Protein AF-A0A8X8YIZ3-F1 (afdb_monomer)

Sequence (180 aa):
MSHIETCFKSIYRDIRGDIMVRDVTYSLNEMFDYYVAQREARKPPQQPRDGDDEDDNQGRSENDDVEHFDILKWWSENSRYPVLSEMARDILAIPISSVASKSAFSLGGRILYPYRSSLAPCVFEALVCASDWLKIIDLERKYNEDMFEELGNIGLEEYQSALATVGVQDADPLCRNKDD

Mean predicted aligned error: 18.67 Å

Radius of gyration: 29.56 Å; Cα contacts (8 Å, |Δi|>4): 42; chains: 1; bounding box: 89×60×71 Å

Secondary structure (DSSP, 8-state):
-HHHHHHHHHHH-HHHHHHHHHHHHHHHHHHHHHHHHHHHHHSPP-------------------TT----HHHHHHH-TTSHHHHHHHHHHHTS---HHHHHHHHHHHHHHHHHHTTTS-HHHHHHHHHHHHHHHHHHHHHHHHHHHHHHHHHHHHHHHHHHHHHS------S-------

Organism: Salvia splendens (NCBI:txid180675)

Foldseek 3Di:
DVVQLVVLCVPVNNPVSVVVVVVVVVVVVVLLVVLVVVVVVPDDDDDDDDDDDDDDDPPPPPDDDPDDDDPLVVLVPPPVCPSVSVVCNVVVPDPPDPVVVVVLVVVCVVVCPPPVVPDDPVVVVVVSVVVVVVVVVVVVVVVVVVVVVVVVVVVVVVVVVVCVVPPPDDPDPPDDDDDD

Structure (mmCIF, N/CA/C/O backbone):
data_AF-A0A8X8YIZ3-F1
#
_entry.id   AF-A0A8X8YIZ3-F1
#
loop_
_atom_site.group_PDB
_atom_site.id
_atom_site.type_symbol
_atom_site.label_atom_id
_atom_site.label_alt_id
_atom_site.label_comp_id
_atom_site.label_asym_id
_atom_site.label_entity_id
_atom_site.label_seq_id
_atom_site.pdbx_PDB_ins_code
_atom_site.Cartn_x
_atom_site.Cartn_y
_atom_site.Cartn_z
_atom_site.occupancy
_atom_site.B_iso_or_equiv
_atom_site.auth_seq_id
_atom_site.auth_comp_id
_atom_site.auth_asym_id
_atom_site.auth_atom_id
_atom_site.pdbx_PDB_model_num
ATOM 1 N N . MET A 1 1 ? 8.428 -10.920 -13.724 1.00 56.88 1 MET A N 1
ATOM 2 C CA . MET A 1 1 ? 7.051 -11.434 -13.909 1.00 56.88 1 MET A CA 1
ATOM 3 C C . MET A 1 1 ? 6.880 -12.889 -13.462 1.00 56.88 1 MET A C 1
ATOM 5 O O . MET A 1 1 ? 5.892 -13.154 -12.794 1.00 56.88 1 MET A O 1
ATOM 9 N N . SER A 1 2 ? 7.839 -13.804 -13.690 1.00 73.88 2 SER A N 1
ATOM 10 C CA . SER A 1 2 ? 7.666 -15.244 -13.379 1.00 73.88 2 SER A CA 1
ATOM 11 C C . SER A 1 2 ? 7.345 -15.585 -11.914 1.00 73.88 2 SER A C 1
ATOM 13 O O . SER A 1 2 ? 6.571 -16.503 -11.656 1.00 73.88 2 SER A O 1
ATOM 15 N N . HIS A 1 3 ? 7.902 -14.860 -10.939 1.00 74.62 3 HIS A N 1
ATOM 16 C CA . HIS A 1 3 ? 7.677 -15.166 -9.520 1.00 74.62 3 HIS A CA 1
ATOM 17 C C . HIS A 1 3 ? 6.239 -14.897 -9.059 1.00 74.62 3 HIS A C 1
ATOM 19 O O . HIS A 1 3 ? 5.689 -15.696 -8.308 1.00 74.62 3 HIS A O 1
ATOM 25 N N . ILE A 1 4 ? 5.612 -13.815 -9.530 1.00 73.06 4 ILE A N 1
ATOM 26 C CA . ILE A 1 4 ? 4.228 -13.472 -9.163 1.00 73.06 4 ILE A CA 1
ATOM 27 C C . ILE A 1 4 ? 3.272 -14.511 -9.752 1.00 73.06 4 ILE A C 1
ATOM 29 O O . ILE A 1 4 ? 2.446 -15.063 -9.029 1.00 73.06 4 ILE A O 1
ATOM 33 N N . GLU A 1 5 ? 3.450 -14.855 -11.027 1.00 78.00 5 GLU A N 1
ATOM 34 C CA . GLU A 1 5 ? 2.689 -15.923 -11.683 1.00 78.00 5 GLU A CA 1
ATOM 35 C C . GLU A 1 5 ? 2.819 -17.254 -10.940 1.00 78.00 5 GLU A C 1
ATOM 37 O O . GLU A 1 5 ? 1.819 -17.906 -10.647 1.00 78.00 5 GLU A O 1
ATOM 42 N N . THR A 1 6 ? 4.043 -17.622 -10.555 1.00 83.62 6 THR A N 1
ATOM 43 C CA . THR A 1 6 ? 4.311 -18.867 -9.823 1.00 83.62 6 THR A CA 1
ATOM 44 C C . THR A 1 6 ? 3.625 -18.876 -8.452 1.00 83.62 6 THR A C 1
ATOM 46 O O . THR A 1 6 ? 2.988 -19.866 -8.086 1.00 83.62 6 THR A O 1
ATOM 49 N N . CYS A 1 7 ? 3.693 -17.774 -7.698 1.00 82.19 7 CYS A N 1
ATOM 50 C CA . CYS A 1 7 ? 3.068 -17.668 -6.378 1.00 82.19 7 CYS A CA 1
ATOM 51 C C . CYS A 1 7 ? 1.538 -17.745 -6.450 1.00 82.19 7 CYS A C 1
ATOM 53 O O . CYS A 1 7 ? 0.921 -18.510 -5.709 1.00 82.19 7 CYS A O 1
ATOM 55 N N . PHE A 1 8 ? 0.909 -17.001 -7.361 1.00 79.69 8 PHE A N 1
ATOM 56 C CA . PHE A 1 8 ? -0.550 -17.000 -7.488 1.00 79.69 8 PHE A CA 1
ATOM 57 C C . PHE A 1 8 ? -1.092 -18.335 -8.003 1.00 79.69 8 PHE A C 1
ATOM 59 O O . PHE A 1 8 ? -2.107 -18.813 -7.493 1.00 79.69 8 PHE A O 1
ATOM 66 N N . LYS A 1 9 ? -0.396 -18.982 -8.946 1.00 83.31 9 LYS A N 1
ATOM 67 C CA . LYS A 1 9 ? -0.730 -20.341 -9.402 1.00 83.31 9 LYS A CA 1
ATOM 68 C C . LYS A 1 9 ? -0.621 -21.370 -8.284 1.00 83.31 9 LYS A C 1
ATOM 70 O O . LYS A 1 9 ? -1.484 -22.239 -8.177 1.00 83.31 9 LYS A O 1
ATOM 75 N N . SER A 1 10 ? 0.388 -21.241 -7.423 1.00 84.06 10 SER A N 1
ATOM 76 C CA . SER A 1 10 ? 0.573 -22.106 -6.253 1.00 84.06 10 SER A CA 1
ATOM 77 C C . SER A 1 10 ? -0.552 -21.940 -5.219 1.00 84.06 10 SER A C 1
ATOM 79 O O . SER A 1 10 ? -1.100 -22.929 -4.735 1.00 84.06 10 SER A O 1
ATOM 81 N N . ILE A 1 11 ? -0.965 -20.700 -4.928 1.00 85.62 11 ILE A N 1
ATOM 82 C CA . ILE A 1 11 ? -1.981 -20.402 -3.902 1.00 85.62 11 ILE A CA 1
ATOM 83 C C . ILE A 1 11 ? -3.404 -20.705 -4.392 1.00 85.62 11 ILE A C 1
ATOM 85 O O . ILE A 1 11 ? -4.204 -21.294 -3.664 1.00 85.62 11 ILE A O 1
ATOM 89 N N . TYR A 1 12 ? -3.743 -20.303 -5.619 1.00 84.69 12 TYR A N 1
ATOM 90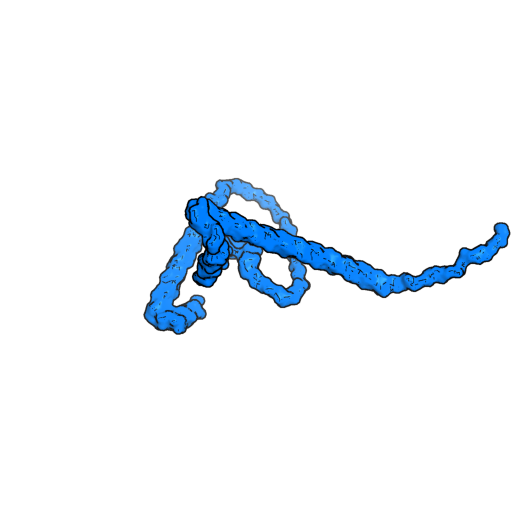 C CA . TYR A 1 12 ? -5.124 -20.325 -6.114 1.00 84.69 12 TYR A CA 1
ATOM 91 C C . TYR A 1 12 ? -5.421 -21.459 -7.101 1.00 84.69 12 TYR A C 1
ATOM 93 O O . TYR A 1 12 ? -6.588 -21.637 -7.460 1.00 84.69 12 TYR A O 1
ATOM 101 N N . ARG A 1 13 ? -4.415 -22.275 -7.456 1.00 80.94 13 ARG A N 1
ATOM 102 C CA . ARG A 1 13 ? -4.424 -23.261 -8.559 1.00 80.94 13 ARG A CA 1
ATOM 103 C C . ARG A 1 13 ? -4.442 -22.598 -9.935 1.00 80.94 13 ARG A C 1
ATOM 105 O O . ARG A 1 13 ? -4.903 -21.476 -10.071 1.00 80.94 13 ARG A O 1
ATOM 112 N N . ASP A 1 14 ? -3.999 -23.324 -10.957 1.00 82.56 14 ASP A N 1
ATOM 113 C CA . ASP A 1 14 ? -3.575 -22.772 -12.254 1.00 82.56 14 ASP A CA 1
ATOM 114 C C . ASP A 1 14 ? -4.575 -21.789 -12.902 1.00 82.56 14 ASP A C 1
ATOM 116 O O . ASP A 1 14 ? -4.300 -20.595 -12.956 1.00 82.56 14 ASP A O 1
ATOM 120 N N . ILE A 1 15 ? -5.792 -22.232 -13.252 1.00 87.38 15 ILE A N 1
ATOM 121 C CA . ILE A 1 15 ? -6.795 -21.382 -13.936 1.00 87.38 15 ILE A CA 1
ATOM 122 C C . ILE A 1 15 ? -7.175 -20.146 -13.107 1.00 87.38 15 ILE A C 1
ATOM 124 O O . ILE A 1 15 ? -7.323 -19.045 -13.633 1.00 87.38 15 ILE A O 1
ATOM 128 N N . ARG A 1 16 ? -7.374 -20.317 -11.797 1.00 85.88 16 ARG A N 1
ATOM 129 C CA . ARG A 1 16 ? -7.790 -19.211 -10.925 1.00 85.88 16 ARG A CA 1
ATOM 130 C C . ARG A 1 16 ? -6.615 -18.289 -10.607 1.00 85.88 16 ARG A C 1
ATOM 132 O O . ARG A 1 16 ? -6.820 -17.091 -10.474 1.00 85.88 16 ARG A O 1
ATOM 139 N N . GLY A 1 17 ? -5.408 -18.835 -10.516 1.00 85.94 17 GLY A N 1
ATOM 140 C CA . GLY A 1 17 ? -4.160 -18.097 -10.389 1.00 85.94 17 GLY A CA 1
ATOM 141 C C . GLY A 1 17 ? -3.913 -17.221 -11.609 1.00 85.94 17 GLY A C 1
ATOM 142 O O . GLY A 1 17 ? -3.636 -16.043 -11.434 1.00 85.94 17 GLY A O 1
ATOM 143 N N . ASP A 1 18 ? -4.117 -17.747 -12.819 1.00 87.88 18 ASP A N 1
ATOM 144 C CA . ASP A 1 18 ? -4.015 -16.974 -14.063 1.00 87.88 18 ASP A CA 1
ATOM 145 C C . ASP A 1 18 ? -4.998 -15.800 -14.092 1.00 87.88 18 ASP A C 1
ATOM 147 O O . ASP A 1 18 ? -4.608 -14.672 -14.390 1.00 87.88 18 ASP A O 1
ATOM 151 N N . ILE A 1 19 ? -6.263 -16.042 -13.728 1.00 88.75 19 ILE A N 1
ATOM 152 C CA . ILE A 1 19 ? -7.277 -14.980 -13.642 1.00 88.75 19 ILE A CA 1
ATOM 153 C C . ILE A 1 19 ? -6.854 -13.921 -12.616 1.00 88.75 19 ILE A C 1
ATOM 155 O O . ILE A 1 19 ? -6.871 -12.736 -12.929 1.00 88.75 19 ILE A O 1
ATOM 159 N N . MET A 1 20 ? -6.414 -14.333 -11.424 1.00 89.50 20 MET A N 1
ATOM 160 C CA . MET A 1 20 ? -5.992 -13.399 -10.376 1.00 89.50 20 MET A CA 1
ATOM 161 C C . MET A 1 20 ? -4.767 -12.574 -10.779 1.00 89.50 20 MET A C 1
ATOM 163 O O . MET A 1 20 ? -4.750 -11.367 -10.555 1.00 89.50 20 MET A O 1
ATOM 167 N N . VAL A 1 21 ? -3.750 -13.192 -11.388 1.00 89.00 21 VAL A N 1
ATOM 168 C CA . VAL A 1 21 ? -2.560 -12.476 -11.879 1.00 89.00 21 VAL A CA 1
ATOM 169 C C . VAL A 1 21 ? -2.966 -11.445 -12.912 1.00 89.00 21 VAL A C 1
ATOM 171 O O . VAL A 1 21 ? -2.527 -10.298 -12.845 1.00 89.00 21 VAL A O 1
ATOM 174 N N . ARG A 1 22 ? -3.808 -11.851 -13.862 1.00 90.81 22 ARG A N 1
ATOM 175 C CA . ARG A 1 22 ? -4.298 -10.980 -14.919 1.00 90.81 22 ARG A CA 1
ATOM 176 C C . ARG A 1 22 ? -5.038 -9.781 -14.331 1.00 90.81 22 ARG A C 1
ATOM 178 O O . ARG A 1 22 ? -4.679 -8.651 -14.641 1.00 90.81 22 ARG A O 1
ATOM 185 N N . ASP A 1 23 ? -6.016 -10.022 -13.466 1.00 90.75 23 ASP A N 1
ATOM 186 C CA . ASP A 1 23 ? -6.859 -8.969 -12.900 1.00 90.75 23 ASP A CA 1
ATOM 187 C C . ASP A 1 23 ? -6.025 -7.993 -12.046 1.00 90.75 23 ASP A C 1
ATOM 189 O O . ASP A 1 23 ? -6.108 -6.783 -12.244 1.00 90.75 23 ASP A O 1
ATOM 193 N N . VAL A 1 24 ? -5.126 -8.500 -11.191 1.00 89.88 24 VAL A N 1
ATOM 194 C CA . VAL A 1 24 ? -4.209 -7.657 -10.399 1.00 89.88 24 VAL A CA 1
ATOM 195 C C . VAL A 1 24 ? -3.281 -6.837 -11.297 1.00 89.88 24 VAL A C 1
ATOM 197 O O . VAL A 1 24 ? -3.070 -5.652 -11.049 1.00 89.88 24 VAL A O 1
ATOM 200 N N . THR A 1 25 ? -2.736 -7.445 -12.352 1.00 91.56 25 THR A N 1
ATOM 201 C CA . THR A 1 25 ? -1.834 -6.757 -13.287 1.00 91.56 25 THR A CA 1
ATOM 202 C C . THR A 1 25 ? -2.561 -5.636 -14.026 1.00 91.56 25 THR A C 1
ATOM 204 O O . THR A 1 25 ? -2.023 -4.537 -14.135 1.00 91.56 25 THR A O 1
ATOM 207 N N . TYR A 1 26 ? -3.789 -5.879 -14.495 1.00 92.38 26 TYR A N 1
ATOM 208 C CA . TYR A 1 26 ? -4.604 -4.841 -15.131 1.00 92.38 26 TYR A CA 1
ATOM 209 C C . TYR A 1 26 ? -4.888 -3.683 -14.177 1.00 92.38 26 TYR A C 1
ATOM 211 O O . TYR A 1 26 ? -4.643 -2.539 -14.548 1.00 92.38 26 TYR A O 1
ATOM 219 N N . SER A 1 27 ? -5.325 -3.967 -12.947 1.00 93.38 27 SER A N 1
ATOM 220 C CA . SER A 1 27 ? -5.608 -2.916 -11.964 1.00 93.38 27 SER A CA 1
ATOM 221 C C . SER A 1 27 ? -4.370 -2.097 -11.600 1.00 93.38 27 SER A C 1
ATOM 223 O O . SER A 1 27 ? -4.460 -0.881 -11.463 1.00 93.38 27 SER A O 1
ATOM 225 N N . LEU A 1 28 ? -3.200 -2.731 -11.464 1.00 93.19 28 LEU A N 1
ATOM 226 C CA . LEU A 1 28 ? -1.951 -2.012 -11.199 1.00 93.19 28 LEU A CA 1
ATOM 227 C C . LEU A 1 28 ? -1.554 -1.102 -12.367 1.00 93.19 28 LEU A C 1
ATOM 229 O O . LEU A 1 28 ? -1.132 0.026 -12.132 1.00 93.19 28 LEU A O 1
ATOM 233 N N . ASN A 1 29 ? -1.717 -1.560 -13.608 1.00 95.38 29 ASN A N 1
ATOM 234 C CA . ASN A 1 29 ? -1.421 -0.738 -14.781 1.00 95.38 29 ASN A CA 1
ATOM 235 C C . ASN A 1 29 ? -2.382 0.453 -14.898 1.00 95.38 29 ASN A C 1
ATOM 237 O O . ASN A 1 29 ? -1.936 1.572 -15.125 1.00 95.38 29 ASN A O 1
ATOM 241 N N . GLU A 1 30 ? -3.679 0.236 -14.675 1.00 95.56 30 GLU A N 1
ATOM 242 C CA . GLU A 1 30 ? -4.678 1.311 -14.699 1.00 95.56 30 GLU A CA 1
ATOM 243 C C . GLU A 1 30 ? -4.401 2.366 -13.620 1.00 95.56 30 GLU A C 1
ATOM 245 O O . GLU A 1 30 ? -4.451 3.568 -13.886 1.00 95.56 30 GLU A O 1
ATOM 250 N N . MET A 1 31 ? -4.037 1.929 -12.410 1.00 95.00 31 MET A N 1
ATOM 251 C CA . MET A 1 31 ? -3.592 2.846 -11.364 1.00 95.00 31 MET A CA 1
ATOM 252 C C . MET A 1 31 ? -2.335 3.604 -11.792 1.00 95.00 31 MET A C 1
ATOM 254 O O . MET A 1 31 ? -2.294 4.821 -11.653 1.00 95.00 31 MET A O 1
ATOM 258 N N . PHE A 1 32 ? -1.329 2.931 -12.350 1.00 95.75 32 PHE A N 1
ATOM 259 C CA . PHE A 1 32 ? -0.112 3.601 -12.804 1.00 95.75 32 PHE A CA 1
ATOM 260 C C . PHE A 1 32 ? -0.414 4.710 -13.824 1.00 95.75 32 PHE A C 1
ATOM 262 O O . PHE A 1 32 ? 0.047 5.840 -13.648 1.00 95.75 32 PHE A O 1
ATOM 269 N N . ASP A 1 33 ? -1.249 4.427 -14.826 1.00 96.19 33 ASP A N 1
ATOM 270 C CA . ASP A 1 33 ? -1.680 5.410 -15.826 1.00 96.19 33 ASP A CA 1
ATOM 271 C C . ASP A 1 33 ? -2.413 6.599 -15.181 1.00 96.19 33 ASP A C 1
ATOM 273 O O . ASP A 1 33 ? -2.178 7.758 -15.541 1.00 96.19 33 ASP A O 1
ATOM 277 N N . TYR A 1 34 ? -3.247 6.335 -14.170 1.00 95.12 34 TYR A N 1
ATOM 278 C CA . TYR A 1 34 ? -3.900 7.377 -13.380 1.00 95.12 34 TYR A CA 1
ATOM 279 C C . TYR A 1 34 ? -2.893 8.284 -12.649 1.00 95.12 34 TYR A C 1
ATOM 281 O O . TYR A 1 34 ? -3.016 9.511 -12.722 1.00 95.12 34 TYR A O 1
ATOM 289 N N . TYR A 1 35 ? -1.872 7.726 -11.988 1.00 94.25 35 TYR A N 1
ATOM 290 C CA . TYR A 1 35 ? -0.847 8.528 -11.300 1.00 94.25 35 TYR A CA 1
ATOM 291 C C . TYR A 1 35 ? 0.010 9.334 -12.283 1.00 94.25 35 TYR A C 1
ATOM 293 O O . TYR A 1 35 ? 0.338 10.490 -12.001 1.00 94.25 35 TYR A O 1
ATOM 301 N N . VAL A 1 36 ? 0.328 8.779 -13.460 1.00 94.44 36 VAL A N 1
ATOM 302 C CA . VAL A 1 36 ? 0.992 9.535 -14.534 1.00 94.44 36 VAL A CA 1
ATOM 303 C C . VAL A 1 36 ? 0.153 10.758 -14.908 1.00 94.44 36 VAL A C 1
ATOM 305 O O . VAL A 1 36 ? 0.661 11.881 -14.882 1.00 94.44 36 VAL A O 1
ATOM 308 N N . ALA A 1 37 ? -1.138 10.566 -15.191 1.00 93.81 37 ALA A N 1
ATOM 309 C CA . ALA A 1 37 ? -2.034 11.655 -15.575 1.00 93.81 37 ALA A CA 1
ATOM 310 C C . ALA A 1 37 ? -2.175 12.716 -14.470 1.00 93.81 37 ALA A C 1
ATOM 312 O O . ALA A 1 37 ? -2.113 13.918 -14.740 1.00 93.81 37 ALA A O 1
ATOM 313 N N . GLN A 1 38 ? -2.314 12.286 -13.214 1.00 90.56 38 GLN A N 1
ATOM 314 C CA . GLN A 1 38 ? -2.432 13.190 -12.073 1.00 90.56 38 GLN A CA 1
ATOM 315 C C . GLN A 1 38 ? -1.168 14.035 -11.880 1.00 90.56 38 GLN A C 1
ATOM 317 O O . GLN A 1 38 ? -1.254 15.230 -11.586 1.00 90.56 38 GLN A O 1
ATOM 322 N N . ARG A 1 39 ? 0.011 13.439 -12.062 1.00 87.62 39 ARG A N 1
ATOM 323 C CA . ARG A 1 39 ? 1.282 14.142 -11.901 1.00 87.62 39 ARG A CA 1
ATOM 324 C C . ARG A 1 39 ? 1.544 15.144 -13.018 1.00 87.62 39 ARG A C 1
ATOM 326 O O . ARG A 1 39 ? 2.021 16.243 -12.740 1.00 87.62 39 ARG A O 1
ATOM 333 N N . GLU A 1 40 ? 1.185 14.811 -14.255 1.00 85.88 40 GLU A N 1
ATOM 334 C CA . GLU A 1 40 ? 1.227 15.766 -15.367 1.00 85.88 40 GLU A CA 1
ATOM 335 C C . GLU A 1 40 ? 0.260 16.940 -15.142 1.00 85.88 40 GLU A C 1
ATOM 337 O O . GLU A 1 40 ? 0.617 18.082 -15.420 1.00 85.88 40 GLU A O 1
ATOM 342 N N . ALA A 1 41 ? -0.912 16.705 -14.539 1.00 84.81 41 ALA A N 1
ATOM 343 C CA . ALA A 1 41 ? -1.857 17.768 -14.184 1.00 84.81 41 ALA A CA 1
ATOM 344 C C . ALA A 1 41 ? -1.376 18.677 -13.033 1.00 84.81 41 ALA A C 1
ATOM 346 O O . ALA A 1 41 ? -1.815 19.822 -12.930 1.00 84.81 41 ALA A O 1
ATOM 347 N N . ARG A 1 42 ? -0.479 18.188 -12.164 1.00 82.69 42 ARG A N 1
ATOM 348 C CA . ARG A 1 42 ? 0.125 18.965 -11.065 1.00 82.69 42 ARG A CA 1
ATOM 349 C C . ARG A 1 42 ? 1.323 19.812 -11.504 1.00 82.69 42 ARG A C 1
ATOM 351 O O . ARG A 1 42 ? 1.765 20.653 -10.721 1.00 82.69 42 ARG A O 1
ATOM 358 N N . LYS A 1 43 ? 1.864 19.619 -12.716 1.00 69.38 43 LYS A N 1
ATOM 359 C CA . LYS A 1 43 ? 2.951 20.467 -13.226 1.00 69.38 43 LYS A CA 1
ATOM 360 C C . LYS A 1 43 ? 2.432 21.896 -13.449 1.00 69.38 43 LYS A C 1
ATOM 362 O O . LYS A 1 43 ? 1.480 22.078 -14.207 1.00 69.38 43 LYS A O 1
ATOM 367 N N . PRO A 1 44 ? 3.063 22.922 -12.849 1.00 67.69 44 PRO A N 1
ATOM 368 C CA . PRO A 1 44 ? 2.790 24.309 -13.209 1.00 67.69 44 PRO A CA 1
ATOM 369 C C . PRO A 1 44 ? 3.090 24.555 -14.703 1.00 67.69 44 PRO A C 1
ATOM 371 O O . PRO A 1 44 ? 3.925 23.844 -15.276 1.00 67.69 44 PRO A O 1
ATOM 374 N N . PRO A 1 45 ? 2.473 25.567 -15.346 1.00 58.25 45 PRO A N 1
ATOM 375 C CA . PRO A 1 45 ? 2.837 25.977 -16.703 1.00 58.25 45 PRO A CA 1
ATOM 376 C C . PRO A 1 45 ? 4.348 26.244 -16.794 1.00 58.25 45 PRO A C 1
ATOM 378 O O . PRO A 1 45 ? 4.891 26.971 -15.964 1.00 58.25 45 PRO A O 1
ATOM 381 N N . GLN A 1 46 ? 5.028 25.646 -17.779 1.00 55.50 46 GLN A N 1
ATOM 382 C CA . GLN A 1 46 ? 6.484 25.754 -17.928 1.00 55.50 46 GLN A CA 1
ATOM 383 C C . GLN A 1 46 ? 6.915 27.220 -18.088 1.00 55.50 46 GLN A C 1
ATOM 385 O O . GLN A 1 46 ? 6.600 27.853 -19.095 1.00 55.50 46 GLN A O 1
ATOM 390 N N . GLN A 1 47 ? 7.658 27.745 -17.111 1.00 52.38 47 GLN A N 1
ATOM 391 C CA . GLN A 1 47 ? 8.464 28.954 -17.288 1.00 52.38 47 GLN A CA 1
ATOM 392 C C . GLN A 1 47 ? 9.826 28.589 -17.910 1.00 52.38 47 GLN A C 1
ATOM 394 O O . GLN A 1 47 ? 10.291 27.458 -17.722 1.00 52.38 47 GLN A O 1
ATOM 399 N N . PRO A 1 48 ? 10.449 29.502 -18.682 1.00 47.22 48 PRO A N 1
ATOM 400 C CA . PRO A 1 48 ? 11.742 29.267 -19.321 1.00 47.22 48 PRO A CA 1
ATOM 401 C C . PRO A 1 48 ? 12.798 28.894 -18.280 1.00 47.22 48 PRO A C 1
ATOM 403 O O . PRO A 1 48 ? 12.887 29.526 -17.231 1.00 47.22 48 PRO A O 1
ATOM 406 N N . ARG A 1 49 ? 13.568 27.842 -18.571 1.00 50.16 49 ARG A N 1
ATOM 407 C CA . ARG A 1 49 ? 14.669 27.392 -17.721 1.00 50.16 49 ARG A CA 1
ATOM 408 C C . ARG A 1 49 ? 15.904 28.228 -18.030 1.00 50.16 49 ARG A C 1
ATOM 410 O O . ARG A 1 49 ? 16.496 28.030 -19.088 1.00 50.16 49 ARG A O 1
ATOM 417 N N . ASP A 1 50 ? 16.287 29.078 -17.091 1.00 41.81 50 ASP A N 1
ATOM 418 C CA . ASP A 1 50 ? 17.683 29.465 -16.921 1.00 41.81 50 ASP A CA 1
ATOM 419 C C . ASP A 1 50 ? 18.287 28.480 -15.915 1.00 41.81 50 ASP A C 1
ATOM 421 O O . ASP A 1 50 ? 17.730 28.254 -14.837 1.00 41.81 50 ASP A O 1
ATOM 425 N N . GLY A 1 51 ? 19.341 27.789 -16.346 1.00 47.25 51 GLY A N 1
ATOM 426 C CA . GLY A 1 51 ? 20.119 26.901 -15.491 1.00 47.25 51 GLY A CA 1
ATOM 427 C C . GLY A 1 51 ? 21.012 27.701 -14.551 1.00 47.25 51 GLY A C 1
ATOM 428 O O . GLY A 1 51 ? 21.347 28.843 -14.847 1.00 47.25 51 GLY A O 1
ATOM 429 N N . ASP A 1 52 ? 21.344 27.103 -13.413 1.00 43.19 52 ASP A N 1
ATOM 430 C CA . ASP A 1 52 ? 22.714 26.695 -13.100 1.00 43.19 52 ASP A CA 1
ATOM 431 C C . ASP A 1 52 ? 22.677 25.703 -11.921 1.00 43.19 52 ASP A C 1
ATOM 433 O O . ASP A 1 52 ? 21.800 25.763 -11.055 1.00 43.19 52 ASP A O 1
ATOM 437 N N . ASP A 1 53 ? 23.578 24.726 -11.992 1.00 58.59 53 ASP A N 1
ATOM 438 C CA . ASP A 1 53 ? 23.779 23.601 -11.078 1.00 58.59 53 ASP A CA 1
ATOM 439 C C . ASP A 1 53 ? 24.445 24.023 -9.752 1.00 58.59 53 ASP A C 1
ATOM 441 O O . ASP A 1 53 ? 25.238 24.957 -9.754 1.00 58.59 53 ASP A O 1
ATOM 445 N N . GLU A 1 54 ? 24.175 23.294 -8.659 1.00 54.12 54 GLU A N 1
ATOM 446 C CA . GLU A 1 54 ? 25.112 22.906 -7.571 1.00 54.12 54 GLU A CA 1
ATOM 447 C C . GLU A 1 54 ? 24.310 22.088 -6.533 1.00 54.12 54 GLU A C 1
ATOM 449 O O . GLU A 1 54 ? 23.313 22.551 -5.988 1.00 54.12 54 GLU A O 1
ATOM 454 N N . ASP A 1 55 ? 24.457 20.762 -6.528 1.00 48.59 55 ASP A N 1
ATOM 455 C CA . ASP A 1 55 ? 25.403 19.969 -5.717 1.00 48.59 55 ASP A CA 1
ATOM 456 C C . ASP A 1 55 ? 24.981 19.866 -4.243 1.00 48.59 55 ASP A C 1
ATOM 458 O O . ASP A 1 55 ? 25.478 20.582 -3.381 1.00 48.59 55 ASP A O 1
ATOM 462 N N . ASP A 1 56 ? 24.067 18.931 -3.958 1.00 49.44 56 ASP A N 1
ATOM 463 C CA . ASP A 1 56 ? 23.828 18.467 -2.593 1.00 49.44 56 ASP A CA 1
ATOM 464 C C . ASP A 1 56 ? 24.540 17.127 -2.380 1.00 49.44 56 ASP A C 1
ATOM 466 O O . ASP A 1 56 ? 24.103 16.044 -2.781 1.00 49.44 56 ASP A O 1
ATOM 470 N N . ASN A 1 57 ? 25.693 17.270 -1.737 1.00 49.44 57 ASN A N 1
ATOM 471 C CA . ASN A 1 57 ? 26.559 16.263 -1.156 1.00 49.44 57 ASN A CA 1
ATOM 472 C C . ASN A 1 57 ? 25.757 15.185 -0.397 1.00 49.44 57 ASN A C 1
ATOM 474 O O . ASN A 1 57 ? 25.282 15.400 0.721 1.00 49.44 57 ASN A O 1
ATOM 478 N N . GLN A 1 58 ? 25.639 13.994 -0.993 1.00 51.22 58 GLN A N 1
ATOM 479 C CA . GLN A 1 58 ? 25.095 12.806 -0.338 1.00 51.22 58 GLN A CA 1
ATOM 480 C C . GLN A 1 58 ? 26.069 12.343 0.756 1.00 51.22 58 GLN A C 1
ATOM 482 O O . GLN A 1 58 ? 26.927 11.484 0.540 1.00 51.22 58 GLN A O 1
ATOM 487 N N . GLY A 1 59 ? 25.900 12.888 1.960 1.00 39.22 59 GLY A N 1
ATOM 488 C CA . GLY A 1 59 ? 26.464 12.339 3.185 1.00 39.22 59 GLY A CA 1
ATOM 489 C C . GLY A 1 59 ? 25.851 10.970 3.459 1.00 39.22 59 GLY A C 1
ATOM 490 O O . GLY A 1 59 ? 24.814 10.849 4.107 1.00 39.22 59 GLY A O 1
ATOM 491 N N . ARG A 1 60 ? 26.471 9.917 2.927 1.00 49.34 60 ARG A N 1
ATOM 492 C CA . ARG A 1 60 ? 26.152 8.538 3.285 1.00 49.34 60 ARG A CA 1
ATOM 493 C C . ARG A 1 60 ? 26.750 8.270 4.666 1.00 49.34 60 ARG A C 1
ATOM 495 O O . ARG A 1 60 ? 27.920 7.920 4.772 1.00 49.34 60 ARG A O 1
ATOM 502 N N . SER A 1 61 ? 25.952 8.464 5.713 1.00 42.53 61 SER A N 1
ATOM 503 C CA . SER A 1 61 ? 26.257 7.910 7.033 1.00 42.53 61 SER A CA 1
ATOM 504 C C . SER A 1 61 ? 26.022 6.403 6.957 1.00 42.53 61 SER A C 1
ATOM 506 O O . SER A 1 61 ? 24.899 5.930 7.100 1.00 42.53 61 SER A O 1
ATOM 508 N N . GLU A 1 62 ? 27.062 5.652 6.594 1.00 54.03 62 GLU A N 1
ATOM 509 C CA . GLU A 1 62 ? 27.102 4.208 6.815 1.00 54.03 62 GLU A CA 1
ATOM 510 C C . GLU A 1 62 ? 27.460 3.987 8.280 1.00 54.03 62 GLU A C 1
ATOM 512 O O . GLU A 1 62 ? 28.636 3.899 8.604 1.00 54.03 62 GLU A O 1
ATOM 517 N N . ASN A 1 63 ? 26.458 3.930 9.149 1.00 52.31 63 ASN A N 1
ATOM 518 C CA . ASN A 1 63 ? 26.569 3.325 10.467 1.00 52.31 63 ASN A CA 1
ATOM 519 C C . ASN A 1 63 ? 25.215 2.677 10.809 1.00 52.31 63 ASN A C 1
ATOM 521 O O . ASN A 1 63 ? 24.172 3.173 10.389 1.00 52.31 63 ASN A O 1
ATOM 525 N N . ASP A 1 64 ? 25.303 1.567 11.543 1.00 46.06 64 ASP A N 1
ATOM 526 C CA . ASP A 1 64 ? 24.288 1.024 12.457 1.00 46.06 64 ASP A CA 1
ATOM 527 C C . ASP A 1 64 ? 23.437 -0.192 12.000 1.00 46.06 64 ASP A C 1
ATOM 529 O O . ASP A 1 64 ? 22.467 -0.141 11.247 1.00 46.06 64 ASP A O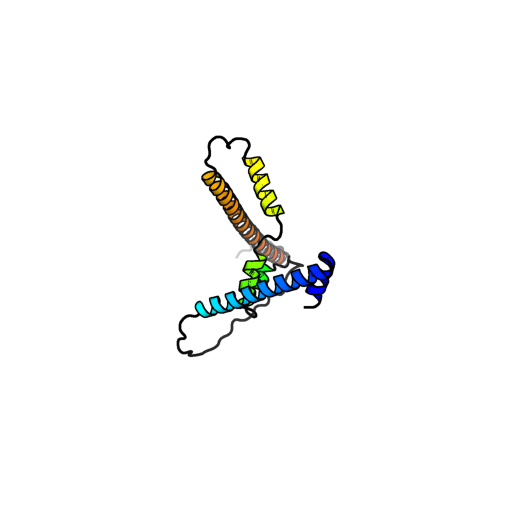 1
ATOM 533 N N . ASP A 1 65 ? 23.885 -1.360 12.480 1.00 55.69 65 ASP A N 1
ATOM 534 C CA . ASP A 1 65 ? 23.113 -2.269 13.337 1.00 55.69 65 ASP A CA 1
ATOM 535 C C . ASP A 1 65 ? 21.724 -2.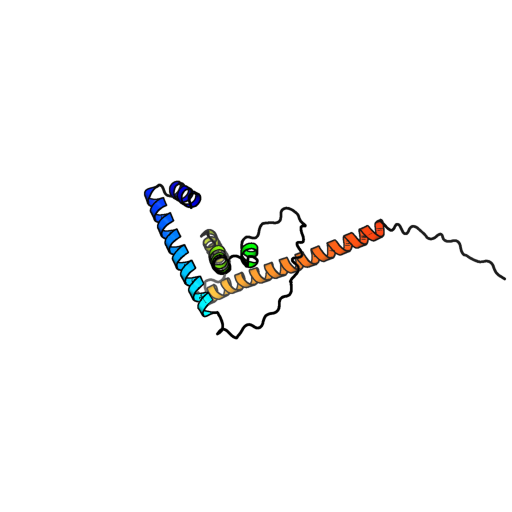728 12.884 1.00 55.69 65 ASP A C 1
ATOM 537 O O . ASP A 1 65 ? 20.735 -2.415 13.527 1.00 55.69 65 ASP A O 1
ATOM 541 N N . VAL A 1 66 ? 21.650 -3.575 11.844 1.00 55.41 66 VAL A N 1
ATOM 542 C CA . VAL A 1 66 ? 20.472 -4.410 11.472 1.00 55.41 66 VAL A CA 1
ATOM 543 C C . VAL A 1 66 ? 19.128 -3.727 11.795 1.00 55.41 66 VAL A C 1
ATOM 545 O O . VAL A 1 66 ? 18.246 -4.303 12.438 1.00 55.41 66 VAL A O 1
ATOM 548 N N . GLU A 1 67 ? 18.992 -2.468 11.378 1.00 59.97 67 GLU A N 1
ATOM 549 C CA . GLU A 1 67 ? 17.794 -1.683 11.629 1.00 59.97 67 GLU A CA 1
ATOM 550 C C . GLU A 1 67 ? 16.623 -2.269 10.839 1.00 59.97 67 GLU A C 1
ATOM 552 O O . GLU A 1 67 ? 16.755 -2.770 9.715 1.00 59.97 67 GLU A O 1
ATOM 557 N N . HIS A 1 68 ? 15.444 -2.228 11.451 1.00 75.56 68 HIS A N 1
ATOM 558 C CA . HIS A 1 68 ? 14.198 -2.647 10.832 1.00 75.56 68 HIS A CA 1
ATOM 559 C C . HIS A 1 68 ? 13.998 -1.901 9.502 1.00 75.56 68 HIS A C 1
ATOM 561 O O . HIS A 1 68 ? 13.813 -0.688 9.488 1.00 75.56 68 HIS A O 1
ATOM 567 N N . PHE A 1 69 ? 14.042 -2.618 8.374 1.00 84.62 69 PHE A N 1
ATOM 568 C CA . PHE A 1 69 ? 13.882 -2.002 7.057 1.00 84.62 69 PHE A CA 1
ATOM 569 C C . PHE A 1 69 ? 12.471 -1.417 6.895 1.00 84.62 69 PHE A C 1
ATOM 571 O O . PHE A 1 69 ? 11.503 -2.150 6.671 1.00 84.62 69 PHE A O 1
ATOM 578 N N . ASP A 1 70 ? 12.364 -0.092 6.978 1.00 86.62 70 ASP A N 1
ATOM 579 C CA . ASP A 1 70 ? 11.122 0.632 6.724 1.00 86.62 70 ASP A CA 1
ATOM 580 C C . ASP A 1 70 ? 10.899 0.803 5.214 1.00 86.62 70 ASP A C 1
ATOM 582 O O . ASP A 1 70 ? 11.478 1.663 4.541 1.00 86.62 70 ASP A O 1
ATOM 586 N N . ILE A 1 71 ? 10.013 -0.036 4.676 1.00 88.81 71 ILE A N 1
ATOM 587 C CA . ILE A 1 71 ? 9.633 -0.022 3.263 1.00 88.81 71 ILE A CA 1
ATOM 588 C C . ILE A 1 71 ? 8.947 1.289 2.843 1.00 88.81 71 ILE A C 1
ATOM 590 O O . ILE A 1 71 ? 9.118 1.717 1.700 1.00 88.81 71 ILE A O 1
ATOM 594 N N . LEU A 1 72 ? 8.176 1.938 3.725 1.00 88.62 72 LEU A N 1
ATOM 595 C CA . LEU A 1 72 ? 7.472 3.183 3.402 1.00 88.62 72 LEU A CA 1
ATOM 596 C C . LEU A 1 72 ? 8.456 4.351 3.344 1.00 88.62 72 LEU A C 1
ATOM 598 O O . LEU A 1 72 ? 8.409 5.135 2.389 1.00 88.62 72 LEU A O 1
ATOM 602 N N . LYS A 1 73 ? 9.384 4.416 4.308 1.00 87.62 73 LYS A N 1
ATOM 603 C CA . LYS A 1 73 ? 10.489 5.384 4.301 1.00 87.62 73 LYS A CA 1
ATOM 604 C C . LYS A 1 73 ? 11.337 5.230 3.043 1.00 87.62 73 LYS A C 1
ATOM 606 O O . LYS A 1 73 ? 11.528 6.207 2.320 1.00 87.62 73 LYS A O 1
ATOM 611 N N . TRP A 1 74 ? 11.717 4.000 2.694 1.00 90.31 74 TRP A N 1
ATOM 612 C CA . TRP A 1 74 ? 12.497 3.727 1.487 1.00 90.31 74 TRP A CA 1
ATOM 613 C C . TRP A 1 74 ? 11.812 4.228 0.206 1.00 90.31 74 TRP A C 1
ATOM 615 O O . TRP A 1 74 ? 12.449 4.874 -0.626 1.00 90.31 74 TRP A O 1
ATOM 625 N N . TRP A 1 75 ? 10.505 3.982 0.037 1.00 92.12 75 TRP A N 1
ATOM 626 C CA . TRP A 1 75 ? 9.766 4.504 -1.120 1.00 92.12 75 TRP A CA 1
ATOM 627 C C . TRP A 1 75 ? 9.648 6.031 -1.108 1.00 92.12 75 TRP A C 1
ATOM 629 O O . TRP A 1 75 ? 9.623 6.628 -2.181 1.00 92.12 75 TRP A O 1
ATOM 639 N N . SER A 1 76 ? 9.599 6.669 0.064 1.00 83.75 76 SER A N 1
ATOM 640 C CA . SER A 1 76 ? 9.527 8.132 0.183 1.00 83.75 76 SER A CA 1
ATOM 641 C C . SER A 1 76 ? 10.820 8.839 -0.242 1.00 83.75 76 SER A C 1
ATOM 643 O O . SER A 1 76 ? 10.760 9.896 -0.868 1.00 83.75 76 SER A O 1
ATOM 645 N N . GLU A 1 77 ? 11.971 8.223 0.025 1.00 86.12 77 GLU A N 1
ATOM 646 C CA . GLU A 1 77 ? 13.301 8.765 -0.283 1.00 86.12 77 GLU A CA 1
ATOM 647 C C . GLU A 1 77 ? 13.744 8.442 -1.722 1.00 86.12 77 GLU A C 1
ATOM 649 O O . GLU A 1 77 ? 14.652 9.067 -2.272 1.00 86.12 77 GLU A O 1
ATOM 654 N N . ASN A 1 78 ? 13.087 7.481 -2.381 1.00 86.19 78 ASN A N 1
ATOM 655 C CA . ASN A 1 78 ? 13.477 7.026 -3.709 1.00 86.19 78 ASN A CA 1
ATOM 656 C C . ASN A 1 78 ? 12.910 7.910 -4.834 1.00 86.19 78 ASN A C 1
ATOM 658 O O . ASN A 1 78 ? 11.865 7.637 -5.432 1.00 86.19 78 ASN A O 1
ATOM 662 N N . SER A 1 79 ? 13.660 8.956 -5.177 1.00 81.75 79 SER A N 1
ATOM 663 C CA . SER A 1 79 ? 13.325 9.901 -6.252 1.00 81.75 79 SER A CA 1
ATOM 664 C C . SER A 1 79 ? 13.451 9.322 -7.669 1.00 81.75 79 SER A C 1
ATOM 666 O O . SER A 1 79 ? 12.908 9.893 -8.617 1.00 81.75 79 SER A O 1
ATOM 668 N N . ARG A 1 80 ? 14.119 8.169 -7.837 1.00 90.44 80 ARG A N 1
ATOM 669 C CA . ARG A 1 80 ? 14.361 7.539 -9.149 1.00 90.44 80 ARG A CA 1
ATOM 670 C C . ARG A 1 80 ? 13.076 7.060 -9.824 1.00 90.44 80 ARG A C 1
ATOM 672 O O . ARG A 1 80 ? 13.019 7.002 -11.052 1.00 90.44 80 ARG A O 1
ATOM 679 N N . TYR A 1 81 ? 12.050 6.723 -9.044 1.00 90.94 81 TYR A N 1
ATOM 680 C CA . TYR A 1 81 ? 10.787 6.185 -9.552 1.00 90.94 81 TYR A CA 1
ATOM 681 C C . TYR A 1 81 ? 9.593 6.998 -9.061 1.00 90.94 81 TYR A C 1
ATOM 683 O O . TYR A 1 81 ? 8.771 6.490 -8.312 1.00 90.94 81 TYR A O 1
ATOM 691 N N . PRO A 1 82 ? 9.449 8.253 -9.491 1.00 88.44 82 PRO A N 1
ATOM 692 C CA . PRO A 1 82 ? 8.594 9.202 -8.790 1.00 88.44 82 PRO A CA 1
ATOM 693 C C . PRO A 1 82 ? 7.083 8.938 -8.919 1.00 88.44 82 PRO A C 1
ATOM 695 O O . PRO A 1 82 ? 6.324 9.268 -8.021 1.00 88.44 82 PRO A O 1
ATOM 698 N N . VAL A 1 83 ? 6.625 8.334 -10.020 1.00 92.56 83 VAL A N 1
ATOM 699 C CA . VAL A 1 83 ? 5.217 7.899 -10.152 1.00 92.56 83 VAL A CA 1
ATOM 700 C C . VAL A 1 83 ? 4.976 6.634 -9.326 1.00 92.56 83 VAL A C 1
ATOM 702 O O . VAL A 1 83 ? 3.965 6.497 -8.646 1.00 92.56 83 VAL A O 1
ATOM 705 N N . LEU A 1 84 ? 5.935 5.707 -9.364 1.00 92.69 84 LEU A N 1
ATOM 706 C CA . LEU A 1 84 ? 5.824 4.428 -8.676 1.00 92.69 84 LEU A CA 1
ATOM 707 C C . LEU A 1 84 ? 5.957 4.583 -7.158 1.00 92.69 84 LEU A C 1
ATOM 709 O O . LEU A 1 84 ? 5.294 3.857 -6.434 1.00 92.69 84 LEU A O 1
ATOM 713 N N . SER A 1 85 ? 6.772 5.521 -6.674 1.00 92.12 85 SER A N 1
ATOM 714 C CA . SER A 1 85 ? 6.919 5.813 -5.249 1.00 92.12 85 SER A CA 1
ATOM 715 C C . SER A 1 85 ? 5.666 6.451 -4.659 1.00 92.12 85 SER A C 1
ATOM 717 O O . SER A 1 85 ? 5.285 6.121 -3.539 1.00 92.12 85 SER A O 1
ATOM 719 N N . GLU A 1 86 ? 4.976 7.318 -5.404 1.00 91.38 86 GLU A N 1
ATOM 720 C CA . GLU A 1 86 ? 3.653 7.826 -5.020 1.00 91.38 86 GLU A CA 1
ATOM 721 C C . GLU A 1 86 ? 2.634 6.685 -4.924 1.00 91.38 86 GLU A C 1
ATOM 723 O O . GLU A 1 86 ? 2.045 6.475 -3.866 1.00 91.38 86 GLU A O 1
ATOM 728 N N . MET A 1 87 ? 2.511 5.882 -5.981 1.00 94.06 87 MET A N 1
ATOM 729 C CA . MET A 1 87 ? 1.593 4.744 -6.013 1.00 94.06 87 MET A CA 1
ATOM 730 C C . MET A 1 87 ? 1.905 3.692 -4.928 1.00 94.06 87 MET A C 1
ATOM 732 O O . MET A 1 87 ? 0.995 3.167 -4.289 1.00 94.06 87 MET A O 1
ATOM 736 N N . ALA A 1 88 ? 3.181 3.373 -4.694 1.00 92.19 88 ALA A N 1
ATOM 737 C CA . ALA A 1 88 ? 3.599 2.374 -3.713 1.00 92.19 88 ALA A CA 1
ATOM 738 C C . ALA A 1 88 ? 3.289 2.808 -2.277 1.00 92.19 88 ALA A C 1
ATOM 740 O O . ALA A 1 88 ? 2.838 1.977 -1.493 1.00 92.19 88 ALA A O 1
ATOM 741 N N . ARG A 1 89 ? 3.481 4.089 -1.934 1.00 91.00 89 ARG A N 1
ATOM 742 C CA . ARG A 1 89 ? 3.121 4.612 -0.605 1.00 91.00 89 ARG A CA 1
ATOM 743 C C . ARG A 1 89 ? 1.630 4.463 -0.333 1.00 91.00 89 ARG A C 1
ATOM 745 O O . ARG A 1 89 ? 1.261 3.967 0.728 1.00 91.00 89 ARG A O 1
ATOM 752 N N . ASP A 1 90 ? 0.797 4.809 -1.309 1.00 90.25 90 ASP A N 1
ATOM 753 C CA . ASP A 1 90 ? -0.656 4.738 -1.157 1.00 90.25 90 ASP A CA 1
ATOM 754 C C . ASP A 1 90 ? -1.149 3.286 -1.052 1.00 90.25 90 ASP A C 1
ATOM 756 O O . ASP A 1 90 ? -2.020 2.988 -0.237 1.00 90.25 90 ASP A O 1
ATOM 760 N N . ILE A 1 91 ? -0.565 2.355 -1.817 1.00 90.44 91 ILE A N 1
ATOM 761 C CA . ILE A 1 91 ? -0.942 0.932 -1.766 1.00 90.44 91 ILE A CA 1
ATOM 762 C C . ILE A 1 91 ? -0.440 0.255 -0.485 1.00 90.44 91 ILE A C 1
ATOM 764 O O . ILE A 1 91 ? -1.186 -0.494 0.146 1.00 90.44 91 ILE A O 1
ATOM 768 N N . LEU A 1 92 ? 0.816 0.487 -0.095 1.00 88.12 92 LEU A N 1
ATOM 769 C CA . LEU A 1 92 ? 1.436 -0.182 1.054 1.00 88.12 92 LEU A CA 1
ATOM 770 C C . LEU A 1 92 ? 0.916 0.338 2.400 1.00 88.12 92 LEU A C 1
ATOM 772 O O . LEU A 1 92 ? 0.976 -0.392 3.388 1.00 88.12 92 LEU A O 1
ATOM 776 N N . ALA A 1 93 ? 0.367 1.555 2.443 1.00 86.31 93 ALA A N 1
ATOM 777 C CA . ALA A 1 93 ? -0.296 2.091 3.629 1.00 86.31 93 ALA A CA 1
ATOM 778 C C . ALA A 1 93 ? -1.629 1.384 3.952 1.00 86.31 93 ALA A C 1
ATOM 780 O O . ALA A 1 93 ? -2.130 1.501 5.072 1.00 86.31 93 ALA A O 1
ATOM 781 N N . ILE A 1 94 ? -2.214 0.637 3.004 1.00 84.50 94 ILE A N 1
ATOM 782 C CA . ILE A 1 94 ? -3.472 -0.087 3.217 1.00 84.50 94 ILE A CA 1
ATOM 783 C C . ILE A 1 94 ? -3.201 -1.355 4.046 1.00 84.50 94 ILE A C 1
ATOM 785 O O . ILE A 1 94 ? -2.470 -2.243 3.599 1.00 84.50 94 ILE A O 1
ATOM 789 N N . PRO A 1 95 ? -3.835 -1.524 5.223 1.00 74.19 95 PRO A N 1
ATOM 790 C CA . PRO A 1 95 ? -3.679 -2.740 6.011 1.00 74.19 95 PRO A CA 1
ATOM 791 C C . PRO A 1 95 ? -4.186 -3.966 5.239 1.00 74.19 95 PRO A C 1
ATOM 793 O O . PRO A 1 95 ? -5.370 -4.078 4.927 1.00 74.19 95 PRO A O 1
ATOM 796 N N . ILE A 1 96 ? -3.304 -4.937 4.987 1.00 71.19 96 ILE A N 1
ATOM 797 C CA . ILE A 1 96 ? -3.625 -6.147 4.203 1.00 71.19 96 ILE A CA 1
ATOM 798 C C . ILE A 1 96 ? -4.578 -7.094 4.969 1.00 71.19 96 ILE A C 1
ATOM 800 O O . ILE A 1 96 ? -5.236 -7.954 4.382 1.00 71.19 96 ILE A O 1
ATOM 804 N N . SER A 1 97 ? -4.687 -6.952 6.296 1.00 67.06 97 SER A N 1
ATOM 805 C CA . SER A 1 97 ? -5.424 -7.889 7.148 1.00 67.06 97 SER A CA 1
ATOM 806 C C . SER A 1 97 ? -6.735 -7.331 7.704 1.00 67.06 97 SER A C 1
ATOM 808 O O . SER A 1 97 ? -6.762 -6.336 8.427 1.00 67.06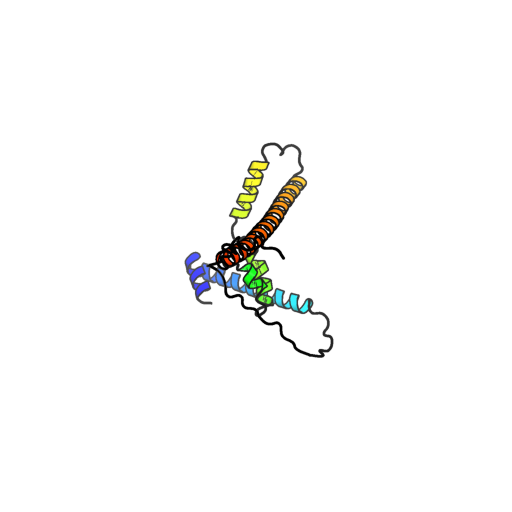 97 SER A O 1
ATOM 810 N N . SER A 1 98 ? -7.815 -8.099 7.519 1.00 59.47 98 SER A N 1
ATOM 811 C CA . SER A 1 98 ? -9.093 -7.928 8.237 1.00 59.47 98 SER A CA 1
ATOM 812 C C . SER A 1 98 ? -8.978 -8.057 9.767 1.00 59.47 98 SER A C 1
ATOM 814 O O . SER A 1 98 ? -9.931 -7.773 10.490 1.00 59.47 98 SER A O 1
ATOM 816 N N . VAL A 1 99 ? -7.831 -8.495 10.302 1.00 59.41 99 VAL A N 1
ATOM 817 C CA . VAL A 1 99 ? -7.587 -8.536 11.752 1.00 59.41 99 VAL A CA 1
ATOM 818 C C . VAL A 1 99 ? -7.532 -7.126 12.341 1.00 59.41 99 VAL A C 1
ATOM 820 O O . VAL A 1 99 ? -7.981 -6.948 13.470 1.00 59.41 99 VAL A O 1
ATOM 823 N N . ALA A 1 100 ? -7.087 -6.114 11.587 1.00 59.84 100 ALA A N 1
ATOM 824 C CA . ALA A 1 100 ? -7.098 -4.727 12.054 1.00 59.84 100 ALA A CA 1
ATOM 825 C C . ALA A 1 100 ? -8.537 -4.234 12.304 1.00 59.84 100 ALA A C 1
ATOM 827 O O . ALA A 1 100 ? -8.841 -3.705 13.372 1.00 59.84 100 ALA A O 1
ATOM 828 N N . SER A 1 101 ? -9.462 -4.523 11.382 1.00 59.56 101 SER A N 1
ATOM 829 C CA . SER A 1 101 ? -10.879 -4.176 11.546 1.00 59.56 101 SER A CA 1
ATOM 830 C C . SER A 1 101 ? -11.586 -5.038 12.598 1.00 59.56 101 SER A C 1
ATOM 832 O O . SER A 1 101 ? -12.406 -4.525 13.359 1.00 59.56 101 SER A O 1
ATOM 834 N N . LYS A 1 102 ? -11.234 -6.326 12.731 1.00 59.03 102 LYS A N 1
ATOM 835 C CA . LYS A 1 102 ? -11.720 -7.179 13.836 1.00 59.03 102 LYS A CA 1
ATOM 836 C C . LYS A 1 102 ? -11.218 -6.706 15.200 1.00 59.03 102 LYS A C 1
ATOM 838 O O . LYS A 1 102 ? -11.974 -6.763 16.166 1.00 59.03 102 LYS A O 1
ATOM 843 N N . SER A 1 103 ? -9.978 -6.227 15.282 1.00 62.09 103 SER A N 1
ATOM 844 C CA . SER A 1 103 ? -9.414 -5.634 16.495 1.00 62.09 103 SER A CA 1
ATOM 845 C C . SER A 1 103 ? -10.160 -4.354 16.864 1.00 62.09 103 SER A C 1
ATOM 847 O O . SER A 1 103 ? -10.666 -4.271 17.982 1.00 62.09 103 SER A O 1
ATOM 849 N N . ALA A 1 104 ? -10.360 -3.435 15.911 1.00 63.34 104 ALA A N 1
ATOM 850 C CA . ALA A 1 104 ? -11.164 -2.225 16.105 1.00 63.34 104 ALA A CA 1
ATOM 851 C C . ALA A 1 104 ? -12.601 -2.545 16.566 1.00 63.34 104 ALA A C 1
ATOM 853 O O . ALA A 1 104 ? -13.100 -1.958 17.526 1.00 63.34 104 ALA A O 1
ATOM 854 N N . PHE A 1 105 ? -13.245 -3.555 15.969 1.00 62.91 105 PHE A N 1
ATOM 855 C CA . PHE A 1 105 ? -14.573 -4.014 16.391 1.00 62.91 105 PHE A CA 1
ATOM 856 C C . PHE A 1 105 ? -14.564 -4.637 17.798 1.00 62.91 105 PHE A C 1
ATOM 858 O O . PHE A 1 105 ? -15.474 -4.406 18.595 1.00 62.91 105 PHE A O 1
ATOM 865 N N . SER A 1 106 ? -13.520 -5.399 18.140 1.00 63.03 106 SER A N 1
ATOM 866 C CA . SER A 1 106 ? -13.358 -5.996 19.472 1.00 63.03 106 SER A CA 1
ATOM 867 C C . SER A 1 106 ? -13.060 -4.955 20.557 1.00 63.03 106 SER A C 1
ATOM 869 O O . SER A 1 106 ? -13.550 -5.088 21.680 1.00 63.03 106 SER A O 1
ATOM 871 N N . LEU A 1 107 ? -12.311 -3.899 20.220 1.00 63.47 107 LEU A N 1
ATOM 872 C CA . LEU A 1 107 ? -12.059 -2.751 21.084 1.00 63.47 107 LEU A CA 1
ATOM 873 C C . LEU A 1 107 ? -13.360 -1.987 21.331 1.00 63.47 107 LEU A C 1
ATOM 875 O O . LEU A 1 107 ? -13.686 -1.706 22.484 1.00 63.47 107 LEU A O 1
ATOM 879 N N . GLY A 1 108 ? -14.154 -1.779 20.273 1.00 58.62 108 GLY A N 1
ATOM 880 C CA . GLY A 1 108 ? -15.541 -1.335 20.381 1.00 58.62 108 GLY A CA 1
ATOM 881 C C . GLY A 1 108 ? -16.304 -2.182 21.400 1.00 58.62 108 GLY A C 1
ATOM 882 O O . GLY A 1 108 ? -16.802 -1.646 22.380 1.00 58.62 108 GLY A O 1
ATOM 883 N N . GLY A 1 109 ? -16.275 -3.513 21.264 1.00 59.31 109 GLY A N 1
ATOM 884 C CA . GLY A 1 109 ? -16.827 -4.500 22.213 1.00 59.31 109 GLY A CA 1
ATOM 885 C C . GLY A 1 109 ? -16.526 -4.259 23.699 1.00 59.31 109 GLY A C 1
ATOM 886 O O . GLY A 1 109 ? -17.385 -4.501 24.544 1.00 59.31 109 GLY A O 1
ATOM 887 N N . ARG A 1 110 ? -15.323 -3.776 24.030 1.00 62.06 110 ARG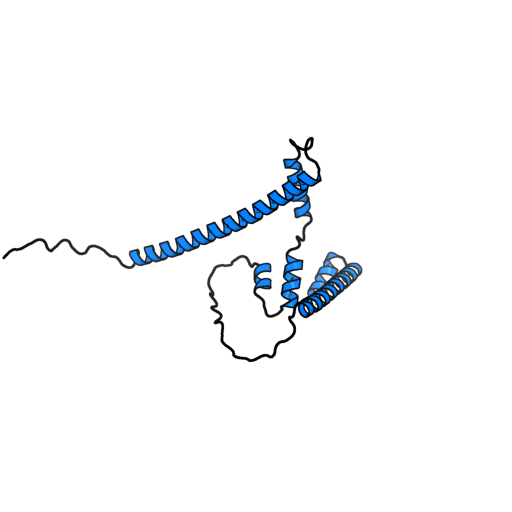 A N 1
ATOM 888 C CA . ARG A 1 110 ? -14.877 -3.539 25.416 1.00 62.06 110 ARG A CA 1
ATOM 889 C C . ARG A 1 110 ? -15.273 -2.159 25.938 1.00 62.06 110 ARG A C 1
ATOM 891 O O . ARG A 1 110 ? -15.626 -2.036 27.106 1.00 62.06 110 ARG A O 1
ATOM 898 N N . ILE A 1 111 ? -15.276 -1.148 25.070 1.00 59.00 111 ILE A N 1
ATOM 899 C CA . ILE A 1 111 ? -15.773 0.208 25.372 1.00 59.00 111 ILE A CA 1
ATOM 900 C C . ILE A 1 111 ? -17.313 0.208 25.509 1.00 59.00 111 ILE A C 1
ATOM 902 O O . ILE A 1 111 ? -17.898 1.054 26.182 1.00 59.00 111 ILE A O 1
ATOM 906 N N . LEU A 1 112 ? -17.978 -0.782 24.904 1.00 56.12 112 LEU A N 1
ATOM 907 C CA . LEU A 1 112 ? -19.430 -0.893 24.767 1.00 56.12 112 LEU A CA 1
ATOM 908 C C . LEU A 1 112 ? -20.226 -1.185 26.055 1.00 56.12 112 LEU A C 1
ATOM 910 O O . LEU A 1 112 ? -21.422 -0.899 26.072 1.00 56.12 112 LEU A O 1
ATOM 914 N N . TYR A 1 113 ? -19.635 -1.742 27.118 1.00 55.00 113 TYR A N 1
ATOM 915 C CA . TYR A 1 113 ? -20.424 -2.248 28.259 1.00 55.00 113 TYR A CA 1
ATOM 916 C C . TYR A 1 113 ? -21.121 -1.175 29.132 1.00 55.00 113 TYR A C 1
ATOM 918 O O . TYR A 1 113 ? -22.239 -1.445 29.569 1.00 55.00 113 TYR A O 1
ATOM 926 N N . PRO A 1 114 ? -20.559 0.029 29.379 1.00 58.94 114 PRO A N 1
ATOM 927 C CA . PRO A 1 114 ? -21.210 1.009 30.266 1.00 58.94 114 PRO A CA 1
ATOM 928 C C . PRO A 1 114 ? -22.052 2.098 29.572 1.00 58.94 114 PRO A C 1
ATOM 930 O O . PRO A 1 114 ? -22.900 2.699 30.224 1.00 58.94 114 PRO A O 1
ATOM 933 N N . TYR A 1 115 ? -21.823 2.396 28.284 1.00 57.31 115 TYR A N 1
ATOM 934 C CA . TYR A 1 115 ? -22.270 3.670 27.676 1.00 57.31 115 TYR A CA 1
ATOM 935 C C . TYR A 1 115 ? -2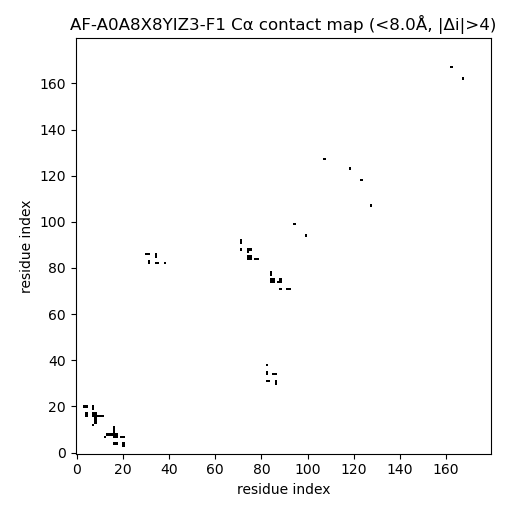3.237 3.553 26.485 1.00 57.31 115 TYR A C 1
ATOM 937 O O . TYR A 1 115 ? -23.713 4.570 25.970 1.00 57.31 115 TYR A O 1
ATOM 945 N N . ARG A 1 116 ? -23.572 2.332 26.042 1.00 56.97 116 ARG A N 1
ATOM 946 C CA . ARG A 1 116 ? -24.352 2.115 24.807 1.00 56.97 116 ARG A CA 1
ATOM 947 C C . ARG A 1 116 ? -25.793 2.642 24.849 1.00 56.97 116 ARG A C 1
ATOM 949 O O . ARG A 1 116 ? -26.417 2.755 23.801 1.00 56.97 116 ARG A O 1
ATOM 956 N N . SER A 1 117 ? -26.318 2.977 26.025 1.00 57.88 117 SER A N 1
ATOM 957 C CA . SER A 1 117 ? -27.703 3.438 26.179 1.00 57.88 117 SER A CA 1
ATOM 958 C C . SER A 1 117 ? -27.900 4.946 25.958 1.00 57.88 117 SER A C 1
ATOM 960 O O . SER A 1 117 ? -29.045 5.383 25.955 1.00 57.88 117 SER A O 1
ATOM 962 N N . SER A 1 118 ? -26.831 5.747 25.801 1.00 66.50 118 SER A N 1
ATOM 963 C CA . SER A 1 118 ? -26.935 7.223 25.836 1.00 66.50 118 SER A CA 1
ATOM 964 C C . SER A 1 118 ? -26.313 7.973 24.643 1.00 66.50 118 SER A C 1
ATOM 966 O O . SER A 1 118 ? -26.665 9.125 24.404 1.00 66.50 118 SER A O 1
ATOM 968 N N . LEU A 1 119 ? -25.414 7.360 23.858 1.00 69.94 119 LEU A N 1
ATOM 969 C CA . LEU A 1 119 ? -24.775 8.041 22.720 1.00 69.94 119 LEU A CA 1
ATOM 970 C C . LEU A 1 119 ? -25.357 7.616 21.372 1.00 69.94 119 LEU A C 1
ATOM 972 O O . LEU A 1 119 ? -25.544 6.431 21.098 1.00 69.94 119 LEU A O 1
ATOM 976 N N . ALA A 1 120 ? -25.568 8.600 20.495 1.00 79.25 120 ALA A N 1
ATOM 977 C CA . ALA A 1 120 ? -25.901 8.354 19.100 1.00 79.25 120 ALA A CA 1
ATOM 978 C C . ALA A 1 120 ? -24.728 7.650 18.375 1.00 79.25 120 ALA A C 1
ATOM 980 O O . ALA A 1 120 ? -23.571 8.014 18.611 1.00 79.25 120 ALA A O 1
ATOM 981 N N . PRO A 1 121 ? -24.994 6.695 17.460 1.00 74.44 121 PRO A N 1
ATOM 982 C CA . PRO A 1 121 ? -23.953 5.935 16.758 1.00 74.44 121 PRO A CA 1
ATOM 983 C C . PRO A 1 121 ? -22.891 6.795 16.057 1.00 74.44 121 PRO A C 1
ATOM 985 O O . PRO A 1 121 ? -21.711 6.464 16.113 1.00 74.44 121 PRO A O 1
ATOM 988 N N . CYS A 1 122 ? -23.288 7.926 15.466 1.00 75.12 122 CYS A N 1
ATOM 989 C CA . CYS A 1 122 ? -22.372 8.849 14.791 1.00 75.12 122 CYS A CA 1
ATOM 990 C C . CYS A 1 122 ? -21.383 9.534 15.750 1.00 75.12 122 CYS A C 1
ATOM 992 O O . CYS A 1 122 ? -20.220 9.727 15.410 1.00 75.12 122 CYS A O 1
ATOM 994 N N . VAL A 1 123 ? -21.822 9.873 16.966 1.00 80.06 123 VAL A N 1
ATOM 995 C CA . VAL A 1 123 ? -20.965 10.495 17.991 1.00 80.06 123 VAL A CA 1
ATOM 996 C C . VAL A 1 123 ? -19.984 9.467 18.549 1.00 80.06 123 VAL A C 1
ATOM 998 O O . VAL A 1 123 ? -18.831 9.787 18.822 1.00 80.06 123 VAL A O 1
ATOM 1001 N N . PHE A 1 124 ? -20.425 8.217 18.685 1.00 75.38 124 PHE A N 1
ATOM 1002 C CA . PHE A 1 124 ? -19.565 7.117 19.105 1.00 75.38 124 PHE A CA 1
ATOM 1003 C C . PHE A 1 124 ? -18.451 6.831 18.090 1.00 75.38 124 PHE A C 1
ATOM 1005 O O . PHE A 1 124 ? -17.291 6.724 18.478 1.00 75.38 124 PHE A O 1
ATOM 1012 N N . GLU A 1 125 ? -18.788 6.740 16.804 1.00 75.88 125 GLU A N 1
ATOM 1013 C CA . GLU A 1 125 ? -17.805 6.534 15.736 1.00 75.88 125 GLU A CA 1
ATOM 1014 C C . GLU A 1 125 ? -16.764 7.659 15.718 1.00 75.88 125 GLU A C 1
ATOM 1016 O O . GLU A 1 125 ? -15.565 7.388 15.747 1.00 75.88 125 GLU A O 1
ATOM 1021 N N . ALA A 1 126 ? -17.214 8.914 15.814 1.00 84.00 126 ALA A N 1
ATOM 1022 C CA . ALA A 1 126 ? -16.323 10.066 15.901 1.00 84.00 126 ALA A CA 1
ATOM 1023 C C . ALA A 1 126 ? -15.383 10.003 17.121 1.00 84.00 126 ALA A C 1
ATOM 1025 O O . ALA A 1 126 ? -14.202 10.321 16.997 1.00 84.00 126 ALA A O 1
ATOM 1026 N N . LEU A 1 127 ? -15.873 9.563 18.287 1.00 80.06 127 LEU A N 1
ATOM 1027 C CA . LEU A 1 127 ? -15.059 9.408 19.501 1.00 80.06 127 LEU A CA 1
ATOM 1028 C C . LEU A 1 127 ? -13.999 8.310 19.366 1.00 80.06 127 LEU A C 1
ATOM 1030 O O . LEU A 1 127 ? -12.868 8.502 19.809 1.00 80.06 127 LEU A O 1
ATOM 1034 N N . VAL A 1 128 ? -14.348 7.171 18.765 1.00 80.75 128 VAL A N 1
ATOM 1035 C CA . VAL A 1 128 ? -13.391 6.079 18.529 1.00 80.75 128 VAL A CA 1
ATOM 1036 C C . VAL A 1 128 ? -12.323 6.521 17.528 1.00 80.75 128 VAL A C 1
ATOM 1038 O O . VAL A 1 128 ? -11.139 6.367 17.818 1.00 80.75 128 VAL A O 1
ATOM 1041 N N . CYS A 1 129 ? -12.715 7.149 16.415 1.00 79.19 129 CYS A N 1
ATOM 1042 C CA . CYS A 1 129 ? -11.775 7.698 15.435 1.00 79.19 129 CYS A CA 1
ATOM 1043 C C . CYS A 1 129 ? -10.841 8.747 16.054 1.00 79.19 129 CYS A C 1
ATOM 1045 O O . CYS A 1 129 ? -9.628 8.666 15.876 1.00 79.19 129 CYS A O 1
ATOM 1047 N N . ALA A 1 130 ? -11.382 9.693 16.829 1.00 84.38 130 ALA A N 1
ATOM 1048 C CA . ALA A 1 130 ? -10.579 10.708 17.507 1.00 84.38 130 ALA A CA 1
ATOM 1049 C C . ALA A 1 130 ? -9.616 10.086 18.531 1.00 84.38 130 ALA A C 1
ATOM 1051 O O . ALA A 1 130 ? -8.459 10.489 18.612 1.00 84.38 130 ALA A O 1
ATOM 1052 N N . SER A 1 131 ? -10.065 9.080 19.289 1.00 81.56 131 SER A N 1
ATOM 1053 C CA . SER A 1 131 ? -9.211 8.363 20.240 1.00 81.56 131 SER A CA 1
ATOM 1054 C C . SER A 1 131 ? -8.074 7.614 19.548 1.00 81.56 131 SER A C 1
ATOM 1056 O O . SER A 1 131 ? -6.954 7.630 20.053 1.00 81.56 131 SER A O 1
ATOM 1058 N N . ASP A 1 132 ? -8.339 6.960 18.419 1.00 80.94 132 ASP A N 1
ATOM 1059 C CA . ASP A 1 132 ? -7.310 6.230 17.680 1.00 80.94 132 ASP A CA 1
ATOM 1060 C C . ASP A 1 132 ? -6.299 7.176 17.022 1.00 80.94 132 ASP A C 1
ATOM 1062 O O . ASP A 1 132 ? -5.101 6.912 17.091 1.00 80.94 132 ASP A O 1
ATOM 1066 N N . TRP A 1 133 ? -6.739 8.319 16.490 1.00 80.38 133 TRP A N 1
ATOM 1067 C CA . TRP A 1 133 ? -5.826 9.356 15.997 1.00 80.38 133 TRP A CA 1
ATOM 1068 C C . TRP A 1 133 ? -4.946 9.945 17.098 1.00 80.38 133 TRP A C 1
ATOM 1070 O O . TRP A 1 133 ? -3.743 10.085 16.899 1.00 80.38 133 TRP A O 1
ATOM 1080 N N . LEU A 1 134 ? -5.507 10.236 18.276 1.00 82.50 134 LEU A N 1
ATOM 1081 C CA . LEU A 1 134 ? -4.725 10.756 19.401 1.00 82.50 134 LEU A CA 1
ATOM 1082 C C . LEU A 1 134 ? -3.644 9.771 19.860 1.00 82.50 134 LEU A C 1
ATOM 1084 O O . LEU A 1 134 ? -2.532 10.193 20.153 1.00 82.50 134 LEU A O 1
ATOM 1088 N N . LYS A 1 135 ? -3.927 8.462 19.856 1.00 81.38 135 LYS A N 1
ATOM 1089 C CA . LYS A 1 135 ? -2.918 7.439 20.183 1.00 81.38 135 LYS A CA 1
ATOM 1090 C C . LYS A 1 135 ? -1.767 7.415 19.182 1.00 81.38 135 LYS A C 1
ATOM 1092 O O . LYS A 1 135 ? -0.636 7.211 19.600 1.00 81.38 135 LYS A O 1
ATOM 1097 N N . ILE A 1 136 ? -2.043 7.590 17.887 1.00 79.62 136 ILE A N 1
ATOM 1098 C CA . ILE A 1 136 ? -0.995 7.646 16.855 1.00 79.62 136 ILE A CA 1
ATOM 1099 C C . ILE A 1 136 ? -0.091 8.855 17.110 1.00 79.62 136 ILE A C 1
ATOM 1101 O O . ILE A 1 136 ? 1.121 8.694 17.176 1.00 79.62 136 ILE A O 1
ATOM 1105 N N . ILE A 1 137 ? -0.683 10.024 17.368 1.00 81.00 137 ILE A N 1
ATOM 1106 C CA . ILE A 1 137 ? 0.062 11.254 17.677 1.00 81.00 137 ILE A CA 1
ATOM 1107 C C . ILE A 1 137 ? 0.902 11.088 18.953 1.00 81.00 137 ILE A C 1
ATOM 1109 O O . ILE A 1 137 ? 2.056 11.508 18.995 1.00 81.00 137 ILE A O 1
ATOM 1113 N N . ASP A 1 138 ? 0.356 10.459 19.997 1.00 79.00 138 ASP A N 1
ATOM 1114 C CA . ASP A 1 138 ? 1.099 10.191 21.232 1.00 79.00 138 ASP A CA 1
ATOM 1115 C C . ASP A 1 138 ? 2.248 9.195 21.029 1.00 79.00 138 ASP A C 1
ATOM 1117 O O . ASP A 1 138 ? 3.301 9.352 21.647 1.00 79.00 138 ASP A O 1
ATOM 1121 N N . LEU A 1 139 ? 2.071 8.185 20.171 1.00 77.06 139 LEU A N 1
ATOM 1122 C CA . LEU A 1 139 ? 3.133 7.244 19.810 1.00 77.06 139 LEU A CA 1
ATOM 1123 C C . LEU A 1 139 ? 4.242 7.929 19.010 1.00 77.06 139 LEU A C 1
ATOM 1125 O O . LEU A 1 139 ? 5.410 7.713 19.312 1.00 77.06 139 LEU A O 1
ATOM 1129 N N . GLU A 1 140 ? 3.889 8.776 18.043 1.00 74.38 140 GLU A N 1
ATOM 1130 C CA . GLU A 1 140 ? 4.852 9.583 17.285 1.00 74.38 140 GLU A CA 1
ATOM 1131 C C . GLU A 1 140 ? 5.623 10.530 18.207 1.00 74.38 140 GLU A C 1
ATOM 1133 O O . GLU A 1 140 ? 6.848 10.603 18.146 1.00 74.38 140 GLU A O 1
ATOM 1138 N N . ARG A 1 141 ? 4.924 11.214 19.121 1.00 71.25 141 ARG A N 1
ATOM 1139 C CA . ARG A 1 141 ? 5.554 12.089 20.114 1.00 71.25 141 ARG A CA 1
ATOM 1140 C C . ARG A 1 141 ? 6.516 11.313 21.006 1.00 71.25 141 ARG A C 1
ATOM 1142 O O . ARG A 1 141 ? 7.635 11.767 21.210 1.00 71.25 141 ARG A O 1
ATOM 1149 N N . LYS A 1 142 ? 6.100 10.148 21.504 1.00 71.81 142 LYS A N 1
ATOM 1150 C CA . LYS A 1 142 ? 6.937 9.322 22.373 1.00 71.81 142 LYS A CA 1
ATOM 1151 C C . LYS A 1 142 ? 8.163 8.773 21.639 1.00 71.81 142 LYS A C 1
ATOM 1153 O O . LYS A 1 142 ? 9.253 8.842 22.178 1.00 71.81 142 LYS A O 1
ATOM 1158 N N . TYR A 1 143 ? 8.005 8.302 20.404 1.00 69.12 143 TYR A N 1
ATOM 1159 C CA . TYR A 1 143 ? 9.128 7.855 19.575 1.00 69.12 143 TYR A CA 1
ATOM 1160 C C . TYR A 1 143 ? 10.150 8.980 19.351 1.00 69.12 143 TYR A C 1
ATOM 1162 O O . TYR A 1 143 ? 11.354 8.763 19.443 1.00 69.12 143 TYR A O 1
ATOM 1170 N N . ASN A 1 144 ? 9.668 10.203 19.118 1.00 67.44 144 ASN A N 1
ATOM 1171 C CA . ASN A 1 144 ? 10.524 11.375 18.946 1.00 67.44 144 ASN A CA 1
ATOM 1172 C C . ASN A 1 144 ? 11.209 11.813 20.256 1.00 67.44 144 ASN A C 1
ATOM 1174 O O . ASN A 1 144 ? 12.346 12.278 20.215 1.00 67.44 144 ASN A O 1
ATOM 1178 N N . GLU A 1 145 ? 10.533 11.679 21.403 1.00 65.88 145 GLU A N 1
ATOM 1179 C CA . GLU A 1 145 ? 11.103 11.926 22.737 1.00 65.88 145 GLU A CA 1
ATOM 1180 C C . GLU A 1 145 ? 12.183 10.887 23.083 1.00 65.88 145 GLU A C 1
ATOM 1182 O O . GLU A 1 145 ? 13.291 11.275 23.451 1.00 65.88 145 GLU A O 1
ATOM 1187 N N . ASP A 1 146 ? 11.898 9.597 22.877 1.00 63.84 146 ASP A N 1
ATOM 1188 C CA . ASP A 1 146 ? 12.817 8.481 23.137 1.00 63.84 146 ASP A CA 1
ATOM 1189 C C . ASP A 1 146 ? 14.084 8.595 22.250 1.00 63.84 146 ASP A C 1
ATOM 1191 O O . ASP A 1 146 ? 15.204 8.456 22.739 1.00 63.84 146 ASP A O 1
ATOM 1195 N N . MET A 1 147 ? 13.936 8.971 20.971 1.00 65.75 147 MET A N 1
ATOM 1196 C CA . MET A 1 147 ? 15.059 9.216 20.048 1.00 65.75 147 MET A CA 1
ATOM 1197 C C . MET A 1 147 ? 15.936 10.414 20.474 1.00 65.75 147 MET A C 1
ATOM 1199 O O . MET A 1 147 ? 17.155 10.398 20.295 1.00 65.75 147 MET A O 1
ATOM 1203 N N . PHE A 1 148 ? 15.343 11.476 21.034 1.00 59.09 148 PHE A N 1
ATOM 1204 C CA . PHE A 1 148 ? 16.094 12.644 21.514 1.00 59.09 148 PHE A CA 1
ATOM 1205 C C . PHE A 1 148 ? 16.850 12.346 22.818 1.00 59.09 148 PHE A C 1
ATOM 1207 O O . PHE A 1 148 ? 17.961 12.842 23.019 1.00 59.09 148 PHE A O 1
ATOM 1214 N N . GLU A 1 149 ? 16.274 11.516 23.689 1.00 59.69 149 GLU A N 1
ATOM 1215 C CA . GLU A 1 149 ? 16.910 11.056 24.926 1.00 59.69 149 GLU A CA 1
ATOM 1216 C C . GLU A 1 149 ? 18.094 10.112 24.633 1.00 59.69 149 GLU A C 1
ATOM 1218 O O . GLU A 1 149 ? 19.151 10.228 25.256 1.00 59.69 149 GLU A O 1
ATOM 1223 N N . GLU A 1 150 ? 17.976 9.258 23.614 1.00 58.59 150 GLU A N 1
ATOM 1224 C CA . GLU A 1 150 ? 19.042 8.356 23.161 1.00 58.59 150 GLU A CA 1
ATOM 1225 C C . GLU A 1 150 ? 20.233 9.116 22.541 1.00 58.59 150 GLU A C 1
ATOM 1227 O O . GLU A 1 150 ? 21.381 8.882 22.924 1.00 58.59 150 GLU A O 1
ATOM 1232 N N . LEU A 1 151 ? 19.984 10.133 21.702 1.00 59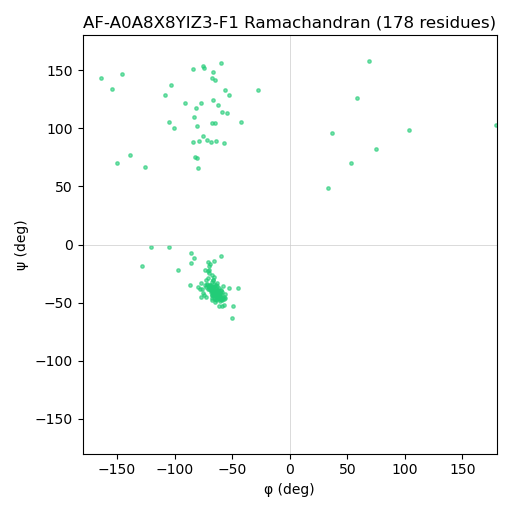.72 151 LEU A N 1
ATOM 1233 C CA . LEU A 1 151 ? 21.034 11.032 21.186 1.00 59.72 151 LEU A CA 1
ATOM 1234 C C . LEU A 1 151 ? 21.718 11.857 22.291 1.00 59.72 151 LEU A C 1
ATOM 1236 O O . LEU A 1 151 ? 22.922 12.120 22.222 1.00 59.72 151 LEU A O 1
ATOM 1240 N N . GLY A 1 152 ? 20.971 12.251 23.326 1.00 60.12 152 GLY A N 1
ATOM 1241 C CA . GLY A 1 152 ? 21.516 12.938 24.499 1.00 60.12 152 GLY A CA 1
ATOM 1242 C C . GLY A 1 152 ? 22.457 12.058 25.329 1.00 60.12 152 GLY A C 1
ATOM 1243 O O . GLY A 1 152 ? 23.455 12.554 25.858 1.00 60.12 152 GLY A O 1
ATOM 1244 N N . ASN A 1 153 ? 22.182 10.754 25.399 1.00 58.28 153 ASN A N 1
ATOM 1245 C CA . ASN A 1 153 ? 23.010 9.789 26.121 1.00 58.28 153 ASN A CA 1
ATOM 1246 C C . ASN A 1 153 ? 24.291 9.430 25.354 1.00 58.28 153 ASN A C 1
ATOM 1248 O O . ASN A 1 153 ? 25.355 9.371 25.969 1.00 58.28 153 ASN A O 1
ATOM 1252 N N . ILE A 1 154 ? 24.229 9.310 24.022 1.00 61.03 154 ILE A N 1
ATOM 1253 C CA . ILE A 1 154 ? 25.409 9.066 23.169 1.00 61.03 154 ILE A CA 1
ATOM 1254 C C . ILE A 1 154 ? 26.450 10.190 23.337 1.00 61.03 154 ILE A C 1
ATOM 1256 O O . ILE A 1 154 ? 27.633 9.926 23.562 1.00 61.03 154 ILE A O 1
ATOM 1260 N 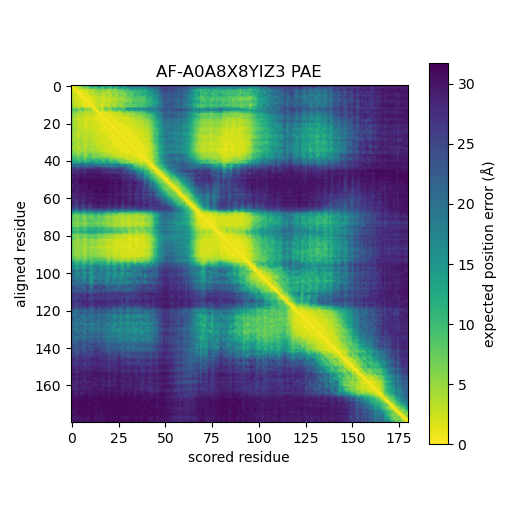N . GLY A 1 155 ? 26.014 11.456 23.329 1.00 58.53 155 GLY A N 1
ATOM 1261 C CA . GLY A 1 155 ? 26.911 12.602 23.523 1.00 58.53 155 GLY A CA 1
ATOM 1262 C C . GLY A 1 155 ? 27.507 12.708 24.936 1.00 58.53 155 GLY A C 1
ATOM 1263 O O . GLY A 1 155 ? 28.599 13.255 25.114 1.00 58.53 155 GLY A O 1
ATOM 1264 N N . LEU A 1 156 ? 26.822 12.176 25.954 1.00 57.81 156 LEU A N 1
ATOM 1265 C CA . LEU A 1 156 ? 27.316 12.167 27.332 1.00 57.81 156 LEU A CA 1
ATOM 1266 C C . LEU A 1 156 ? 28.343 11.047 27.560 1.00 57.81 156 LEU A C 1
ATOM 1268 O O . LEU A 1 156 ? 29.318 11.256 28.283 1.00 57.81 156 LEU A O 1
ATOM 1272 N N . GLU A 1 157 ? 28.155 9.886 26.931 1.00 60.44 157 GLU A N 1
ATOM 1273 C CA . GLU A 1 157 ? 29.089 8.759 27.004 1.00 60.44 157 GLU A CA 1
ATOM 1274 C C . GLU A 1 157 ? 30.409 9.056 26.284 1.00 60.44 157 GLU A C 1
ATOM 1276 O O . GLU A 1 157 ? 31.474 8.779 26.838 1.00 60.44 157 GLU A O 1
ATOM 1281 N N . GLU A 1 158 ? 30.376 9.709 25.117 1.00 63.94 158 GLU A N 1
ATOM 1282 C CA . GLU A 1 158 ? 31.594 10.180 24.442 1.00 63.94 158 GLU A CA 1
ATOM 1283 C C . GLU A 1 158 ? 32.356 11.212 25.288 1.00 63.94 158 GLU A C 1
ATOM 1285 O O . GLU A 1 158 ? 33.582 11.144 25.399 1.00 63.94 158 GLU A O 1
ATOM 1290 N N . TYR A 1 159 ? 31.645 12.131 25.952 1.00 59.75 159 TYR A N 1
ATOM 1291 C CA . TYR A 1 159 ? 32.255 13.134 26.830 1.00 59.75 159 TYR A CA 1
ATOM 1292 C C . TYR A 1 159 ? 32.869 12.508 28.092 1.00 59.75 159 TYR A C 1
ATOM 1294 O O . TYR A 1 159 ? 33.972 12.873 28.505 1.00 59.75 159 TYR A O 1
ATOM 1302 N N . GLN A 1 160 ? 32.192 11.527 28.696 1.00 66.06 160 GLN A N 1
ATOM 1303 C CA . GLN A 1 160 ? 32.715 10.786 29.847 1.00 66.06 160 GLN A CA 1
ATOM 1304 C C . GLN A 1 160 ? 33.883 9.866 29.461 1.00 66.06 160 GLN A C 1
ATOM 1306 O O . GLN A 1 160 ? 34.857 9.776 30.209 1.00 66.06 160 GLN A O 1
ATOM 1311 N N . SER A 1 161 ? 33.839 9.250 28.279 1.00 68.50 161 SER A N 1
ATOM 1312 C CA . SER A 1 161 ? 34.934 8.451 27.714 1.00 68.50 161 SER A CA 1
ATOM 1313 C C . SER A 1 161 ? 36.167 9.312 27.410 1.00 68.50 161 SER A C 1
ATOM 1315 O O . SER A 1 161 ? 37.297 8.944 27.750 1.00 68.50 161 SER A O 1
ATOM 1317 N N . ALA A 1 162 ? 35.967 10.518 26.869 1.00 61.72 162 ALA A N 1
ATOM 1318 C CA . ALA A 1 162 ? 37.033 11.491 26.645 1.00 61.72 162 ALA A CA 1
ATOM 1319 C C . ALA A 1 162 ? 37.678 11.954 27.965 1.00 61.72 162 ALA A C 1
ATOM 1321 O O . ALA A 1 162 ? 38.905 11.997 28.062 1.00 61.72 162 ALA A O 1
ATOM 1322 N N . LEU A 1 163 ? 36.883 12.225 29.006 1.00 61.06 163 LEU A N 1
ATOM 1323 C CA . LEU A 1 163 ? 37.389 12.575 30.340 1.00 61.06 163 LEU A CA 1
ATOM 1324 C C . LEU A 1 163 ? 38.100 11.409 31.044 1.00 61.06 163 LEU A C 1
ATOM 1326 O O . LEU A 1 163 ? 39.048 11.639 31.787 1.00 61.06 163 LEU A O 1
ATOM 1330 N N . ALA A 1 164 ? 37.682 10.164 30.806 1.00 63.38 164 ALA A N 1
ATOM 1331 C CA . ALA A 1 164 ? 38.364 8.980 31.330 1.00 63.38 164 ALA A CA 1
ATOM 1332 C C . ALA A 1 164 ? 39.700 8.703 30.613 1.00 63.38 164 ALA A C 1
ATOM 1334 O O . ALA A 1 164 ? 40.634 8.179 31.221 1.00 63.38 164 ALA A O 1
ATOM 1335 N N . THR A 1 165 ? 39.802 9.073 29.332 1.00 58.19 165 THR A N 1
ATOM 1336 C CA . THR A 1 165 ? 41.018 8.929 28.513 1.00 58.19 165 THR A CA 1
ATOM 1337 C C . THR A 1 165 ? 42.039 10.023 28.823 1.00 58.19 165 THR A C 1
ATOM 1339 O O . THR A 1 165 ? 43.243 9.766 28.896 1.00 58.19 165 THR A O 1
ATOM 1342 N N . VAL A 1 166 ? 41.566 11.247 29.065 1.00 54.44 166 VAL A N 1
ATOM 1343 C CA . VAL A 1 166 ? 42.378 12.335 29.611 1.00 54.44 166 VAL A CA 1
ATOM 1344 C C . VAL A 1 166 ? 42.427 12.151 31.123 1.00 54.44 166 VAL A C 1
ATOM 1346 O O . VAL A 1 166 ? 41.742 12.843 31.865 1.00 54.44 166 VAL A O 1
ATOM 1349 N N . GLY A 1 167 ? 43.218 11.187 31.593 1.00 52.44 167 GLY A N 1
ATOM 1350 C CA . GLY A 1 167 ? 43.482 11.003 33.017 1.00 52.44 167 GLY A CA 1
ATOM 1351 C C . GLY A 1 167 ? 44.071 12.270 33.643 1.00 52.44 167 GLY A C 1
ATOM 1352 O O . GLY A 1 167 ? 45.287 12.407 33.741 1.00 52.44 167 GLY A O 1
ATOM 1353 N N . VAL A 1 168 ? 43.221 13.194 34.095 1.00 46.22 168 VAL A N 1
ATOM 1354 C CA . VAL A 1 168 ? 43.613 14.290 34.984 1.00 46.22 168 VAL A CA 1
ATOM 1355 C C . VAL A 1 168 ? 43.666 13.708 36.392 1.00 46.22 168 VAL A C 1
ATOM 1357 O O . VAL A 1 168 ? 42.771 13.892 37.212 1.00 46.22 168 VAL A O 1
ATOM 1360 N N . GLN A 1 169 ? 44.715 12.929 36.638 1.00 44.25 169 GLN A N 1
ATOM 1361 C CA . GLN A 1 169 ? 45.207 12.666 37.980 1.00 44.25 169 GLN A CA 1
ATOM 1362 C C . GLN A 1 169 ? 46.067 13.860 38.382 1.00 44.25 169 GLN A C 1
ATOM 1364 O O . GLN A 1 169 ? 47.050 14.173 37.716 1.00 44.25 169 GLN A O 1
ATOM 1369 N N . ASP A 1 170 ? 45.621 14.542 39.432 1.00 44.97 170 ASP A N 1
ATOM 1370 C CA . ASP A 1 170 ? 46.425 15.295 40.388 1.00 44.97 170 ASP A CA 1
ATOM 1371 C C . ASP A 1 170 ? 47.643 16.043 39.822 1.00 44.97 170 ASP A C 1
ATOM 1373 O O . ASP A 1 170 ? 48.761 15.531 39.756 1.00 44.97 170 ASP A O 1
ATOM 1377 N N . ALA A 1 171 ? 47.459 17.335 39.539 1.00 38.00 171 ALA A N 1
ATOM 1378 C CA . ALA A 1 171 ? 48.569 18.260 39.714 1.00 38.00 171 ALA A CA 1
ATOM 1379 C C . ALA A 1 171 ? 48.861 18.356 41.223 1.00 38.00 171 ALA A C 1
ATOM 1381 O O . ALA A 1 171 ? 48.100 18.951 41.987 1.00 38.00 171 ALA A O 1
ATOM 1382 N N . ASP A 1 172 ? 49.950 17.696 41.605 1.00 40.28 172 ASP A N 1
ATOM 1383 C CA . ASP A 1 172 ? 50.615 17.649 42.905 1.00 40.28 172 ASP A CA 1
ATOM 1384 C C . ASP A 1 172 ? 50.419 18.909 43.788 1.00 40.28 172 ASP A C 1
ATOM 1386 O O . ASP A 1 172 ? 50.659 20.039 43.339 1.00 40.28 172 ASP A O 1
ATOM 1390 N N . PRO A 1 173 ? 50.079 18.759 45.084 1.00 48.59 173 PRO A N 1
ATOM 1391 C CA . PRO A 1 173 ? 49.964 19.859 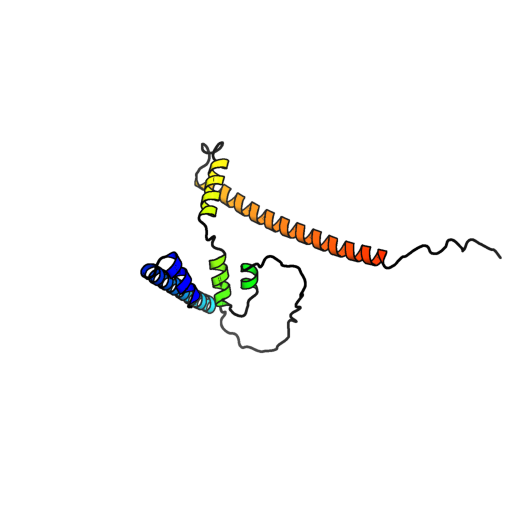46.032 1.00 48.59 173 PRO A CA 1
ATOM 1392 C C . PRO A 1 173 ? 51.349 20.293 46.539 1.00 48.59 173 PRO A C 1
ATOM 1394 O O . PRO A 1 173 ? 51.657 20.166 47.722 1.00 48.59 173 PRO A O 1
ATOM 1397 N N . LEU A 1 174 ? 52.203 20.837 45.670 1.00 46.81 174 LEU A N 1
ATOM 1398 C CA . LEU A 1 174 ? 53.485 21.422 46.078 1.00 46.81 174 LEU A CA 1
ATOM 1399 C C . LEU A 1 174 ? 53.792 22.723 45.337 1.00 46.81 174 LEU A C 1
ATOM 1401 O O . LEU A 1 174 ? 54.660 22.783 44.478 1.00 46.81 174 LEU A O 1
ATOM 1405 N N . CYS A 1 175 ? 53.128 23.792 45.769 1.00 44.28 175 CYS A N 1
ATOM 1406 C CA . CYS A 1 175 ? 53.706 25.137 45.846 1.00 44.28 175 CYS A CA 1
ATOM 1407 C C . CYS A 1 175 ? 53.034 25.891 47.006 1.00 44.28 175 CYS A C 1
ATOM 1409 O O . CYS A 1 175 ? 52.233 26.801 46.809 1.00 44.28 175 CYS A O 1
ATOM 1411 N N . ARG A 1 176 ? 53.337 25.480 48.247 1.00 46.00 176 ARG A N 1
ATOM 1412 C CA . ARG A 1 176 ? 53.100 26.287 49.453 1.00 46.00 176 ARG A CA 1
ATOM 1413 C C . ARG A 1 176 ? 54.448 26.850 49.929 1.00 46.00 176 ARG A C 1
ATOM 1415 O O . ARG A 1 176 ? 55.236 26.119 50.514 1.00 46.00 176 ARG A O 1
ATOM 1422 N N . ASN A 1 177 ? 54.623 28.147 49.676 1.00 45.78 177 ASN A N 1
ATOM 1423 C CA . ASN A 1 177 ? 55.444 29.158 50.362 1.00 45.78 177 ASN A CA 1
ATOM 1424 C C . ASN A 1 177 ? 56.967 28.954 50.494 1.00 45.78 177 ASN A C 1
ATOM 1426 O O . ASN A 1 177 ? 57.430 28.036 51.169 1.00 45.78 177 ASN A O 1
ATOM 1430 N N . LYS A 1 178 ? 57.728 29.958 50.035 1.00 43.44 178 LYS A N 1
ATOM 1431 C CA . LYS A 1 178 ? 58.749 30.605 50.871 1.00 43.44 178 LYS A CA 1
ATOM 1432 C C . LYS A 1 178 ? 59.015 32.038 50.414 1.00 43.44 178 LYS A C 1
ATOM 1434 O O . LYS A 1 178 ? 59.116 32.306 49.222 1.00 43.44 178 LYS A O 1
ATOM 1439 N N . ASP A 1 179 ? 59.040 32.891 51.421 1.00 56.06 179 ASP A N 1
ATOM 1440 C CA . ASP A 1 179 ? 59.166 34.340 51.433 1.00 56.06 179 ASP A CA 1
ATOM 1441 C C . ASP A 1 179 ? 60.541 34.831 50.943 1.00 56.06 179 ASP A C 1
ATOM 1443 O O . ASP A 1 179 ? 61.539 34.139 51.151 1.00 56.06 179 ASP A O 1
ATOM 1447 N N . ASP A 1 180 ? 60.564 36.012 50.317 1.00 47.06 180 ASP A N 1
ATOM 1448 C CA . ASP A 1 180 ? 61.403 37.175 50.678 1.00 47.06 180 ASP A CA 1
ATOM 1449 C C . ASP A 1 180 ? 60.905 38.439 49.943 1.00 47.06 180 ASP A C 1
ATOM 1451 O O . ASP A 1 180 ? 60.650 38.365 48.716 1.00 47.06 180 ASP A O 1
#

Solvent-accessible surface area (backbone atoms only — not comparable to full-atom values): 11178 Å² total; per-residue (Å²): 114,68,67,61,53,51,52,37,25,69,76,58,37,59,75,54,10,52,51,50,50,50,54,53,51,52,53,52,50,54,49,51,55,49,45,50,53,52,52,62,70,66,54,72,83,87,69,87,84,79,85,83,91,83,86,83,80,82,80,76,78,86,75,77,81,91,61,83,83,56,67,62,60,52,36,72,71,41,73,90,43,60,59,58,26,55,53,47,47,63,57,69,69,51,78,91,52,71,60,60,58,51,48,54,52,51,50,47,60,67,66,45,78,86,52,69,90,78,60,58,70,71,60,51,52,52,50,52,52,51,52,54,52,50,51,52,53,51,49,54,51,47,53,54,49,54,54,52,52,53,57,53,48,55,58,48,50,54,51,52,49,50,54,64,69,54,69,82,70,74,86,72,98,76,87,80,86,84,90,134

InterPro domains:
  IPR008906 HAT, C-terminal dimerisation domain [PF05699] (62-134)
  IPR012337 Ribonuclease H-like superfamily [SSF53098] (21-136)

pLDDT: mean 71.17, std 16.29, range [38.0, 96.19]